Protein AF-A0A369LNT2-F1 (afdb_monomer)

Secondary structure (DSSP, 8-state):
--HHHHHHHHHHHHHHHHHHHHHHHHHHHHHHHHHHHHHHHHHHHHHHHHHHHHHHHHHHHT-GGGTTS-HHHHHHHHHHHHH--SHHHHHHHHHHHHHHHHHHHHHS-HHHHTT-HHHHHHHHHHHHHHHHHHHHHHHHHHHHHHHHHHHHSTTHHHHHHHTT--PPPP-----HHHHHHHHHHHHHHHHHHHSS----HHHHHHHTTTTSSS-SS---

Nearest PDB structures (foldseek):
  3zx6-assembly1_A  TM=4.240E-01  e=1.557E+00  Archaeoglobus fulgidus DSM 4304
  5xg2-assembly1_A  TM=3.143E-01  e=1.922E+00  Pyrococcus yayanosii CH1
  3zx6-assembly1_B  TM=2.779E-01  e=2.779E+00  Archaeoglobus fulgidus DSM 4304
  3ja6-assembly1_I  TM=2.432E-01  e=2.136E+00  Escherichia coli

Foldseek 3Di:
DDPVVVVVVVVVVVVVVVVVLVVLVVVLVVLVVQLVVLVVVLVVLVVLLLVLLVQLLVVLCPDPLNVVQPSVQLVVLSVQCVVQDAQVSNQASLQSNQVSVVVRVVRDVCVVSCVDPSNVVSVVSNVVSVVVNVVSLVSSQVSLVVSQVSCPDPPNVVVNVVVVPDRGDHRHHDDVCVVVVVVVVVVVVVVVVPDDDPDDPVVVVVVVPPPPPPDPDDDD

Radius of gyration: 27.98 Å; Cα contacts (8 Å, |Δi|>4): 153; chains: 1; bounding box: 66×51×86 Å

Sequence (220 aa):
MSIMSVLVPFVALATGFAIIMILLYRNLQRLDEEAAEAWNRVQEQRIERLDASRQLIDTLAASAEFADAPTDDVRRALDACRKADGIEAAAEADSALAQAWRAFSAATDMRRATALDRAHEAIERLNEADKRLPLRERLYNNAATTYNNAGVTFPALLVAKRARHTARPLYRPLHLRAASDQASAADVETLADKSPRIMNAYMLWAVGMSDATLEEADGS

Solvent-accessible surface area (backbone atoms only — not comparable to full-atom values): 12192 Å² total; per-residue (Å²): 132,62,68,66,75,58,48,52,61,50,53,52,50,52,50,53,52,52,53,52,52,52,54,47,52,54,51,53,50,49,34,48,49,53,24,49,54,32,43,50,57,37,49,55,48,48,49,53,33,50,51,24,50,49,52,32,51,55,50,43,63,70,32,80,95,36,67,87,53,74,54,64,59,43,52,53,26,52,54,46,36,74,68,36,71,60,59,60,45,32,18,52,27,45,24,49,32,44,50,34,48,52,54,42,56,72,78,36,74,61,75,61,52,67,70,37,75,80,32,38,61,26,51,52,52,30,52,55,35,61,67,51,45,62,57,36,42,50,52,21,38,51,32,23,50,51,35,42,50,50,44,69,35,86,75,38,30,68,55,26,68,75,67,65,68,71,75,61,79,68,64,71,43,55,47,87,54,49,60,53,49,50,48,48,49,50,49,50,48,51,50,56,72,70,40,86,75,82,73,55,78,73,53,65,60,58,64,71,61,70,80,78,77,84,89,87,88,84,87,130

pLDDT: mean 76.51, std 15.1, range [38.28, 93.44]

Structure (mmCIF, N/CA/C/O backbone):
data_AF-A0A369LNT2-F1
#
_entry.id   AF-A0A369LNT2-F1
#
loop_
_atom_site.group_PDB
_atom_site.id
_atom_site.type_symbol
_atom_site.label_atom_id
_atom_site.label_alt_id
_atom_site.label_comp_id
_atom_site.label_asym_id
_atom_site.label_entity_id
_atom_site.label_seq_id
_atom_site.pdbx_PDB_ins_code
_atom_site.Cartn_x
_atom_site.Cartn_y
_atom_site.Cartn_z
_atom_site.occupancy
_atom_site.B_iso_or_equiv
_atom_site.auth_seq_id
_atom_site.auth_comp_id
_atom_site.auth_asym_id
_atom_site.auth_atom_id
_atom_site.pdbx_PDB_model_num
ATOM 1 N N . MET A 1 1 ? -42.547 1.443 48.897 1.00 61.12 1 MET A N 1
ATOM 2 C CA . MET A 1 1 ? -41.267 1.734 48.218 1.00 61.12 1 MET A CA 1
ATOM 3 C C . MET A 1 1 ? -41.513 2.907 47.281 1.00 61.12 1 MET A C 1
ATOM 5 O O . MET A 1 1 ? -42.301 2.771 46.354 1.00 61.12 1 MET A O 1
ATOM 9 N N . SER A 1 2 ? -40.994 4.089 47.608 1.00 76.44 2 SER A N 1
ATOM 10 C CA . SER A 1 2 ? -41.286 5.332 46.885 1.00 76.44 2 SER A CA 1
ATOM 11 C C . SER A 1 2 ? -40.761 5.238 45.450 1.00 76.44 2 SER A C 1
ATOM 13 O O . SER A 1 2 ? -39.618 4.838 45.256 1.00 76.44 2 SER A O 1
ATOM 15 N N . ILE A 1 3 ? -41.561 5.625 44.450 1.00 75.25 3 ILE A N 1
ATOM 16 C CA . ILE A 1 3 ? -41.187 5.609 43.017 1.00 75.25 3 ILE A CA 1
ATOM 17 C C . ILE A 1 3 ? -39.822 6.278 42.770 1.00 75.25 3 ILE A C 1
ATOM 19 O O . ILE A 1 3 ? -39.033 5.806 41.955 1.00 75.25 3 ILE A O 1
ATOM 23 N N . MET A 1 4 ? -39.493 7.320 43.541 1.00 73.62 4 MET A N 1
ATOM 2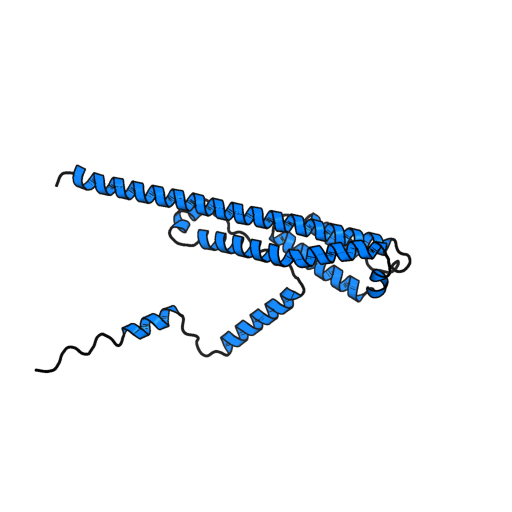4 C CA . MET A 1 4 ? -38.191 7.991 43.484 1.00 73.62 4 MET A CA 1
ATOM 25 C C . MET A 1 4 ? -36.996 7.075 43.796 1.00 73.62 4 MET A C 1
ATOM 27 O O . MET A 1 4 ? -35.951 7.223 43.172 1.00 73.62 4 MET A O 1
ATOM 31 N N . SER A 1 5 ? -37.139 6.093 44.690 1.00 79.00 5 SER A N 1
ATOM 32 C CA . SER A 1 5 ? -36.063 5.151 45.030 1.00 79.00 5 SER A CA 1
ATOM 33 C C . SER A 1 5 ? -35.764 4.148 43.910 1.00 79.00 5 SER A C 1
ATOM 35 O O . SER A 1 5 ? -34.668 3.603 43.874 1.00 79.00 5 SER A O 1
ATOM 37 N N . VAL A 1 6 ? -36.710 3.916 42.989 1.00 82.19 6 VAL A N 1
ATOM 38 C CA . VAL A 1 6 ? -36.523 3.064 41.796 1.00 82.19 6 VAL A CA 1
ATOM 39 C C . VAL A 1 6 ? -36.070 3.893 40.589 1.00 82.19 6 VAL A C 1
ATOM 41 O O . VAL A 1 6 ? -35.269 3.430 39.780 1.00 82.19 6 VAL A O 1
ATOM 44 N N . LEU A 1 7 ? -36.531 5.142 40.480 1.00 86.38 7 LEU A N 1
ATOM 45 C CA . LEU A 1 7 ? -36.197 6.029 39.365 1.00 86.38 7 LEU A CA 1
ATOM 46 C C . LEU A 1 7 ? -34.716 6.440 39.366 1.00 86.38 7 LEU A C 1
ATOM 48 O O . LEU A 1 7 ? -34.075 6.434 38.320 1.00 86.38 7 LEU A O 1
ATOM 52 N N . VAL A 1 8 ? -34.159 6.774 40.532 1.00 88.50 8 VAL A N 1
ATOM 53 C CA . VAL A 1 8 ? -32.762 7.223 40.663 1.00 88.50 8 VAL A CA 1
ATOM 54 C C . VAL A 1 8 ? -31.742 6.187 40.154 1.00 88.50 8 VAL A C 1
ATOM 56 O O . VAL A 1 8 ? -30.928 6.558 39.305 1.00 88.50 8 VAL A O 1
ATOM 59 N N . PRO A 1 9 ? -31.765 4.902 40.572 1.00 87.75 9 PRO A N 1
ATOM 60 C CA . PRO A 1 9 ? -30.824 3.911 40.044 1.00 87.75 9 PRO A CA 1
ATOM 61 C C . PRO A 1 9 ? -31.039 3.639 38.550 1.00 87.75 9 PRO A C 1
ATOM 63 O O . PRO A 1 9 ? -30.070 3.418 37.827 1.00 87.75 9 PRO A O 1
ATOM 66 N N . PHE A 1 10 ? -32.280 3.719 38.059 1.00 89.75 10 PHE A N 1
ATOM 67 C CA . PHE A 1 10 ? -32.577 3.557 36.635 1.00 89.75 10 PHE A CA 1
ATOM 68 C C . PHE A 1 10 ? -31.992 4.694 35.786 1.00 89.75 10 PHE A C 1
ATOM 70 O O . PHE A 1 10 ? -31.360 4.443 34.761 1.00 89.75 10 PHE A O 1
ATOM 77 N N . VAL A 1 11 ? -32.141 5.944 36.230 1.00 90.88 11 VAL A N 1
ATOM 78 C CA . VAL A 1 11 ? -31.561 7.115 35.553 1.00 90.88 11 VAL A CA 1
ATOM 79 C C . VAL A 1 11 ? -30.033 7.071 35.596 1.00 90.88 11 VAL A C 1
ATOM 81 O O . VAL A 1 11 ? -29.386 7.351 34.585 1.00 90.88 11 VAL A O 1
ATOM 84 N N . ALA A 1 12 ? -29.444 6.669 36.726 1.00 89.75 12 ALA A N 1
ATOM 85 C CA . ALA A 1 12 ? -27.997 6.497 36.843 1.00 89.75 12 ALA A CA 1
ATOM 86 C C . ALA A 1 12 ? -27.472 5.422 35.874 1.00 89.75 12 ALA A C 1
ATOM 88 O O . ALA A 1 12 ? -26.493 5.658 35.163 1.00 89.75 12 ALA A O 1
ATOM 89 N N . LEU A 1 13 ? -28.162 4.280 35.773 1.00 91.12 13 LEU A N 1
ATOM 90 C CA . LEU A 1 13 ? -27.823 3.205 34.841 1.00 91.12 13 LEU A CA 1
ATOM 91 C C . LEU A 1 13 ? -27.950 3.651 33.376 1.00 91.12 13 LEU A C 1
ATOM 93 O O . LEU A 1 13 ? -27.042 3.416 32.580 1.00 91.12 13 LEU A O 1
ATOM 97 N N . ALA A 1 14 ? -29.040 4.338 33.026 1.00 88.94 14 ALA A N 1
ATOM 98 C CA . ALA A 1 14 ? -29.252 4.874 31.682 1.00 88.94 14 ALA A CA 1
ATOM 99 C C . ALA A 1 14 ? -28.172 5.898 31.295 1.00 88.94 14 ALA A C 1
ATOM 101 O O . ALA A 1 14 ? -27.663 5.874 30.174 1.00 88.94 14 ALA A O 1
ATOM 102 N N . THR A 1 15 ? -27.774 6.757 32.236 1.00 90.06 15 THR A N 1
ATOM 103 C CA . THR A 1 15 ? -26.703 7.742 32.031 1.00 90.06 15 THR A CA 1
ATOM 104 C C . THR A 1 15 ? -25.355 7.050 31.824 1.00 90.06 15 THR A C 1
ATOM 106 O O . THR A 1 15 ? -24.635 7.379 30.882 1.00 90.06 15 THR A O 1
ATOM 109 N N . GLY A 1 16 ? -25.032 6.041 32.641 1.00 90.56 16 GLY A N 1
ATOM 110 C CA . GLY A 1 16 ? -23.817 5.240 32.474 1.00 90.56 16 GLY A CA 1
ATOM 111 C C . GLY A 1 16 ? -23.769 4.530 31.119 1.00 90.56 16 GLY A C 1
ATOM 112 O O . GLY A 1 16 ? -22.759 4.592 30.419 1.00 90.56 16 GLY A O 1
ATOM 113 N N . PHE A 1 17 ? -24.886 3.934 30.697 1.00 88.19 17 PHE A N 1
ATOM 114 C CA . PHE A 1 17 ? -25.003 3.300 29.385 1.00 88.19 17 PHE A CA 1
ATOM 115 C C . PHE A 1 17 ? -24.787 4.299 28.237 1.00 88.19 17 PHE A C 1
ATOM 117 O O . PHE A 1 17 ? -24.038 4.013 27.302 1.00 88.19 17 PHE A O 1
ATOM 124 N N . ALA A 1 18 ? -25.379 5.494 28.323 1.00 86.12 18 ALA A N 1
ATOM 125 C CA . ALA A 1 18 ? -25.195 6.544 27.324 1.00 86.12 18 ALA A CA 1
ATOM 126 C C . ALA A 1 18 ? -23.726 6.989 27.206 1.00 86.12 18 ALA A C 1
ATOM 128 O O . ALA A 1 18 ? -23.216 7.124 26.093 1.00 86.12 18 ALA A O 1
ATOM 129 N N . ILE A 1 19 ? -23.019 7.151 28.331 1.00 89.31 19 ILE A N 1
ATOM 130 C CA . ILE A 1 19 ? -21.591 7.510 28.340 1.00 89.31 19 ILE A CA 1
ATOM 131 C C . ILE A 1 19 ? -20.753 6.431 27.643 1.00 89.31 19 ILE A C 1
ATOM 133 O O . ILE A 1 19 ? -19.927 6.760 26.791 1.00 89.31 19 ILE A O 1
ATOM 137 N N . ILE A 1 20 ? -20.994 5.149 27.941 1.00 86.69 20 ILE A N 1
ATOM 138 C CA . ILE A 1 20 ? -20.283 4.030 27.298 1.00 86.69 20 ILE A CA 1
ATOM 139 C C . ILE A 1 20 ? -20.502 4.053 25.781 1.00 86.69 20 ILE A C 1
ATOM 141 O O . ILE A 1 20 ? -19.544 3.914 25.021 1.00 86.69 20 ILE A O 1
ATOM 145 N N . MET A 1 21 ? -21.737 4.281 25.325 1.00 82.00 21 MET A N 1
ATOM 146 C CA . MET A 1 21 ? -22.050 4.365 23.893 1.00 82.00 21 MET A CA 1
ATOM 147 C C . MET A 1 21 ? -21.327 5.524 23.197 1.00 82.00 21 MET A C 1
ATOM 149 O O . MET A 1 21 ? -20.818 5.343 22.090 1.00 82.00 21 MET A O 1
ATOM 153 N N . ILE A 1 22 ? -21.222 6.690 23.842 1.00 86.56 22 ILE A N 1
ATOM 154 C CA . ILE A 1 22 ? -20.492 7.846 23.297 1.00 86.56 22 ILE A CA 1
ATOM 155 C C . ILE A 1 22 ? -18.994 7.544 23.187 1.00 86.56 22 ILE A C 1
ATOM 157 O O . ILE A 1 22 ? -18.386 7.820 22.152 1.00 86.56 22 ILE A O 1
ATOM 161 N N . LEU A 1 23 ? -18.392 6.960 24.227 1.00 87.38 23 LEU A N 1
ATOM 162 C CA . LEU A 1 23 ? -16.972 6.593 24.214 1.00 87.38 23 LEU A CA 1
ATOM 163 C C . LEU A 1 23 ? -16.664 5.593 23.097 1.00 87.38 23 LEU A C 1
ATOM 165 O O . LEU A 1 23 ? -15.672 5.738 22.385 1.00 87.38 23 LEU A O 1
ATOM 169 N N . LEU A 1 24 ? -17.547 4.615 22.908 1.00 84.06 24 LEU A N 1
ATOM 170 C CA . LEU A 1 24 ? -17.393 3.579 21.898 1.00 84.06 24 LEU A CA 1
ATOM 171 C C . LEU A 1 24 ? -17.515 4.130 20.476 1.00 84.06 24 LEU A C 1
ATOM 173 O O . LEU A 1 24 ? -16.727 3.762 19.609 1.00 84.06 24 LEU A O 1
ATOM 177 N N . TYR A 1 25 ? -18.446 5.062 20.257 1.00 84.19 25 TYR A N 1
ATOM 178 C CA . TYR A 1 25 ? -18.573 5.774 18.988 1.00 84.19 25 TYR A CA 1
ATOM 179 C C . TYR A 1 25 ? -17.309 6.572 18.651 1.00 84.19 25 TYR A C 1
ATOM 181 O O . TYR A 1 25 ? -16.788 6.450 17.545 1.00 84.19 25 TYR A O 1
ATOM 189 N N . ARG A 1 26 ? -16.774 7.334 19.615 1.00 88.19 26 ARG A N 1
ATOM 190 C CA . ARG A 1 26 ? -15.535 8.104 19.414 1.00 88.19 26 ARG A CA 1
ATOM 191 C C . ARG A 1 26 ? -14.338 7.200 19.143 1.00 88.19 26 ARG A C 1
ATOM 193 O O . ARG A 1 26 ? -13.513 7.536 18.304 1.00 88.19 26 ARG A O 1
ATOM 200 N N . ASN A 1 27 ? -14.250 6.057 19.822 1.00 86.81 27 ASN A N 1
ATOM 201 C CA . ASN A 1 27 ? -13.188 5.089 19.564 1.00 86.81 27 ASN A CA 1
ATOM 202 C C . ASN A 1 27 ? -13.287 4.511 18.144 1.00 86.81 27 ASN A C 1
ATOM 204 O O . ASN A 1 27 ? -12.287 4.411 17.446 1.00 86.81 27 ASN A O 1
ATOM 208 N N . LEU A 1 28 ? -14.499 4.188 17.685 1.00 85.25 28 LEU A N 1
ATOM 209 C CA . LEU A 1 28 ? -14.713 3.662 16.337 1.00 85.25 28 LEU A CA 1
ATOM 210 C C . LEU A 1 28 ? -14.372 4.693 15.250 1.00 85.25 28 LEU A C 1
ATOM 212 O O . LEU A 1 28 ? -13.743 4.337 14.260 1.00 85.25 28 LEU A O 1
ATOM 216 N N . GLN A 1 29 ? -14.739 5.964 15.454 1.00 87.69 29 GLN A N 1
ATOM 217 C CA . GLN A 1 29 ? -14.337 7.062 14.565 1.00 87.69 29 GLN A CA 1
ATOM 218 C C . GLN A 1 29 ? -12.821 7.236 14.531 1.00 87.69 29 GLN A C 1
ATOM 220 O O . GLN A 1 29 ? -12.237 7.332 13.460 1.00 87.69 29 GLN A O 1
ATOM 225 N N . ARG A 1 30 ? -12.174 7.199 15.697 1.00 89.25 30 ARG A N 1
ATOM 226 C CA . ARG A 1 30 ? -10.719 7.292 15.791 1.00 89.25 30 ARG A CA 1
ATOM 227 C C . ARG A 1 30 ? -10.023 6.155 15.036 1.00 89.25 30 ARG A C 1
ATOM 229 O O . ARG A 1 30 ? -9.064 6.409 14.322 1.00 89.25 30 ARG A O 1
ATOM 236 N N . LEU A 1 31 ? -10.504 4.918 15.163 1.00 87.94 31 LEU A N 1
ATOM 237 C CA . LEU A 1 31 ? -9.953 3.777 14.420 1.00 87.94 31 LEU A CA 1
ATOM 238 C C . LEU A 1 31 ? -10.139 3.928 12.901 1.00 87.94 31 LEU A C 1
ATOM 240 O O . LEU A 1 31 ? -9.270 3.517 12.134 1.00 87.94 31 LEU A O 1
ATOM 244 N N . ASP A 1 32 ? -11.253 4.522 12.466 1.00 87.75 32 ASP A N 1
ATOM 245 C CA . ASP A 1 32 ? -11.494 4.827 11.053 1.00 87.75 32 ASP A CA 1
ATOM 246 C C . ASP A 1 32 ? -10.514 5.885 10.520 1.00 87.75 32 ASP A C 1
ATOM 248 O O . ASP A 1 32 ? -9.920 5.715 9.452 1.00 87.75 32 ASP A O 1
ATOM 252 N N . GLU A 1 33 ? -10.306 6.955 11.289 1.00 90.62 33 GLU A N 1
ATOM 253 C CA . GLU A 1 33 ? -9.337 8.013 10.994 1.00 90.62 33 GLU A CA 1
ATOM 254 C C . GLU A 1 33 ? -7.909 7.453 10.945 1.00 90.62 33 GLU A C 1
ATOM 256 O O . GLU A 1 33 ? -7.205 7.663 9.960 1.00 90.62 33 GLU A O 1
ATOM 261 N N . GLU A 1 34 ? -7.508 6.642 11.928 1.00 90.19 34 GLU A N 1
ATOM 262 C CA . GLU A 1 34 ? -6.196 5.983 11.961 1.00 90.19 34 GLU A CA 1
ATOM 263 C C . GLU A 1 34 ? -5.981 5.081 10.730 1.00 90.19 34 GLU A C 1
ATOM 265 O O . GLU A 1 34 ? -4.908 5.096 10.117 1.00 90.19 34 GLU A O 1
ATOM 270 N N . ALA A 1 35 ? -7.005 4.330 10.308 1.00 90.69 35 ALA A N 1
ATOM 271 C CA . ALA A 1 35 ? -6.943 3.530 9.088 1.00 90.69 35 ALA A CA 1
ATOM 272 C C . ALA A 1 35 ? -6.877 4.397 7.815 1.00 90.69 35 ALA A C 1
ATOM 274 O O . ALA A 1 35 ? -6.232 3.999 6.842 1.00 90.69 35 ALA A O 1
ATOM 275 N N . ALA A 1 36 ? -7.522 5.571 7.787 1.00 91.56 36 ALA A N 1
ATOM 276 C CA . ALA A 1 36 ? -7.442 6.513 6.664 1.00 91.56 36 ALA A CA 1
ATOM 277 C C . ALA A 1 36 ? -6.070 7.174 6.574 1.00 91.56 36 ALA A C 1
ATOM 279 O O . ALA A 1 36 ? -5.495 7.245 5.492 1.00 91.56 36 ALA A O 1
ATOM 280 N N . GLU A 1 37 ? -5.507 7.595 7.700 1.00 93.38 37 GLU A N 1
ATOM 281 C CA . GLU A 1 37 ? -4.152 8.130 7.746 1.00 93.38 37 GLU A CA 1
ATOM 282 C C . GLU A 1 37 ? -3.124 7.086 7.308 1.00 93.38 37 GLU A C 1
ATOM 284 O O . GLU A 1 37 ? -2.232 7.385 6.512 1.00 93.38 37 GLU A O 1
ATOM 289 N N . ALA A 1 38 ? -3.255 5.845 7.788 1.00 92.25 38 ALA A N 1
ATOM 290 C CA . ALA A 1 38 ? -2.389 4.752 7.365 1.00 92.25 38 ALA A CA 1
ATOM 291 C C . ALA A 1 38 ? -2.508 4.485 5.856 1.00 92.25 38 ALA A C 1
ATOM 293 O O . ALA A 1 38 ? -1.491 4.264 5.198 1.00 92.25 38 ALA A O 1
ATOM 294 N N . TRP A 1 39 ? -3.721 4.566 5.296 1.00 93.25 39 TRP A N 1
ATOM 295 C CA . TRP A 1 39 ? -3.947 4.450 3.855 1.00 93.25 39 TRP A CA 1
ATOM 296 C C . TRP A 1 39 ? -3.269 5.573 3.069 1.00 93.25 39 TRP A C 1
ATOM 298 O O . TRP A 1 39 ? -2.548 5.300 2.113 1.00 93.25 39 TRP A O 1
ATOM 308 N N . ASN A 1 40 ? -3.421 6.826 3.500 1.00 93.44 40 ASN A N 1
ATOM 309 C CA . ASN A 1 40 ? -2.787 7.972 2.844 1.00 93.44 40 ASN A CA 1
ATOM 310 C C . ASN A 1 40 ? -1.263 7.805 2.781 1.00 93.44 40 ASN A C 1
ATOM 312 O O . ASN A 1 40 ? -0.655 8.012 1.733 1.00 93.44 40 ASN A O 1
ATOM 316 N N . ARG A 1 41 ? -0.650 7.308 3.863 1.00 92.56 41 ARG A N 1
ATOM 317 C CA . ARG A 1 41 ? 0.789 7.002 3.896 1.00 92.56 41 ARG A CA 1
ATOM 318 C C . ARG A 1 41 ? 1.188 5.899 2.915 1.00 92.56 41 ARG A C 1
ATOM 320 O O . ARG A 1 41 ? 2.308 5.942 2.404 1.00 92.56 41 ARG A O 1
ATOM 327 N N . VAL A 1 42 ? 0.341 4.892 2.688 1.00 90.81 42 VAL A N 1
ATOM 328 C CA . VAL A 1 42 ? 0.570 3.874 1.646 1.00 90.81 42 VAL A CA 1
ATOM 329 C C . VAL A 1 42 ? 0.502 4.524 0.265 1.00 90.81 42 VAL A C 1
ATOM 331 O O . VAL A 1 42 ? 1.404 4.310 -0.540 1.00 90.81 42 VAL A O 1
ATOM 334 N N . GLN A 1 43 ? -0.501 5.368 0.018 1.00 91.19 43 GLN A N 1
ATOM 335 C CA . GLN A 1 43 ? -0.702 6.032 -1.272 1.00 91.19 43 GLN A CA 1
ATOM 336 C C . GLN A 1 43 ? 0.446 6.968 -1.648 1.00 91.19 43 GLN A C 1
ATOM 338 O O . GLN A 1 43 ? 0.920 6.913 -2.779 1.00 91.19 43 GLN A O 1
ATOM 343 N N . GLU A 1 44 ? 0.952 7.766 -0.709 1.00 91.12 44 GLU A N 1
ATOM 344 C CA . GLU A 1 44 ? 2.134 8.610 -0.928 1.00 91.12 44 GLU A CA 1
ATOM 345 C C . GLU A 1 44 ? 3.344 7.778 -1.377 1.00 91.12 44 GLU A C 1
ATOM 347 O O . GLU A 1 44 ? 3.974 8.073 -2.392 1.00 91.12 44 GLU A O 1
ATOM 352 N N . GLN A 1 45 ? 3.630 6.686 -0.658 1.00 89.06 45 GLN A N 1
ATOM 353 C CA . GLN A 1 45 ? 4.763 5.810 -0.965 1.00 89.06 45 GLN A CA 1
ATOM 354 C C . GLN A 1 45 ? 4.572 5.067 -2.292 1.00 89.06 45 GLN A C 1
ATOM 356 O O . GLN A 1 45 ? 5.533 4.829 -3.027 1.00 89.06 45 GLN A O 1
ATOM 361 N N . ARG A 1 46 ? 3.328 4.694 -2.601 1.00 90.69 46 ARG A N 1
ATOM 362 C CA . ARG A 1 46 ? 2.951 4.070 -3.865 1.00 90.69 46 ARG A CA 1
ATOM 363 C C . ARG A 1 46 ? 3.183 5.028 -5.027 1.00 90.69 46 ARG A C 1
ATOM 365 O O . ARG A 1 46 ? 3.788 4.622 -6.010 1.00 90.69 46 ARG A O 1
ATOM 372 N N . ILE A 1 47 ? 2.759 6.286 -4.913 1.00 90.31 47 ILE A N 1
ATOM 373 C CA . ILE A 1 47 ? 2.977 7.301 -5.952 1.00 90.31 47 ILE A CA 1
ATOM 374 C C . ILE A 1 47 ? 4.476 7.516 -6.185 1.00 90.31 47 ILE A C 1
ATOM 376 O O . ILE A 1 47 ? 4.909 7.454 -7.331 1.00 90.31 47 ILE A O 1
ATOM 380 N N . GLU A 1 48 ? 5.285 7.633 -5.126 1.00 89.56 48 GLU A N 1
ATOM 381 C CA . GLU A 1 48 ? 6.750 7.738 -5.246 1.00 89.56 48 GLU A CA 1
ATOM 382 C C . GLU A 1 48 ? 7.353 6.548 -6.019 1.00 89.56 48 GLU A C 1
ATOM 384 O O . GLU A 1 48 ? 8.176 6.725 -6.920 1.00 89.56 48 GLU A O 1
ATOM 389 N N . ARG A 1 49 ? 6.889 5.323 -5.731 1.00 89.88 49 ARG A N 1
ATOM 390 C CA . ARG A 1 49 ? 7.298 4.106 -6.450 1.00 89.88 49 ARG A CA 1
ATOM 391 C C . ARG A 1 49 ? 6.890 4.139 -7.925 1.00 89.88 49 ARG A C 1
ATOM 393 O O . ARG A 1 49 ? 7.678 3.735 -8.784 1.00 89.88 49 ARG A O 1
ATOM 400 N N . LEU A 1 50 ? 5.669 4.580 -8.230 1.00 91.44 50 LEU A N 1
ATOM 401 C CA . LEU A 1 50 ? 5.172 4.704 -9.605 1.00 91.44 50 LEU A CA 1
ATOM 402 C C . LEU A 1 50 ? 5.968 5.753 -10.389 1.00 91.44 50 LEU A C 1
ATOM 404 O O . LEU A 1 50 ? 6.296 5.523 -11.552 1.00 91.44 50 LEU A O 1
ATOM 408 N N . ASP A 1 51 ? 6.323 6.864 -9.750 1.00 91.88 51 ASP A N 1
ATOM 409 C CA . ASP A 1 51 ? 7.107 7.944 -10.349 1.00 91.88 51 ASP A CA 1
ATOM 410 C C . ASP A 1 51 ? 8.543 7.495 -10.642 1.00 91.88 51 ASP A C 1
ATOM 412 O O . ASP A 1 51 ? 9.026 7.678 -11.761 1.00 91.88 51 ASP A O 1
ATOM 416 N N . ALA A 1 52 ? 9.194 6.814 -9.692 1.00 88.00 52 ALA A N 1
ATOM 417 C CA . ALA A 1 52 ? 10.510 6.211 -9.905 1.00 88.00 52 ALA A CA 1
ATOM 418 C C . ALA A 1 52 ? 10.478 5.153 -11.026 1.00 88.00 52 ALA A C 1
ATOM 420 O O . ALA A 1 52 ? 11.355 5.121 -11.889 1.00 88.00 52 ALA A O 1
ATOM 421 N N . SER A 1 53 ? 9.424 4.332 -11.068 1.00 88.88 53 SER A N 1
ATOM 422 C CA . SER A 1 53 ? 9.206 3.340 -12.131 1.00 88.88 53 SER A CA 1
ATOM 423 C C . SER A 1 53 ? 9.030 3.997 -13.505 1.00 88.88 53 SER A C 1
ATOM 425 O O . SER A 1 53 ? 9.581 3.517 -14.496 1.00 88.88 53 SER A O 1
ATOM 427 N N . ARG A 1 54 ? 8.288 5.111 -13.575 1.00 90.44 54 ARG A N 1
ATOM 428 C CA . ARG A 1 54 ? 8.103 5.901 -14.800 1.00 90.44 54 ARG A CA 1
ATOM 429 C C . ARG A 1 54 ? 9.433 6.478 -15.280 1.00 90.44 54 ARG A C 1
ATOM 431 O O . ARG A 1 54 ? 9.774 6.302 -16.444 1.00 90.44 54 ARG A O 1
ATOM 438 N N . GLN A 1 55 ? 10.198 7.092 -14.377 1.00 88.56 55 GLN A N 1
ATOM 439 C CA . GLN A 1 55 ? 11.525 7.633 -14.675 1.00 88.56 55 GLN A CA 1
ATOM 440 C C . GLN A 1 55 ? 12.468 6.545 -15.217 1.00 88.56 55 GLN A C 1
ATOM 442 O O . GLN A 1 55 ? 13.199 6.778 -16.180 1.00 88.56 55 GLN A O 1
ATOM 447 N N . LEU A 1 56 ? 12.427 5.340 -14.643 1.00 85.69 56 LEU A N 1
ATOM 448 C CA . LEU A 1 56 ? 13.222 4.212 -15.125 1.00 85.69 56 LEU A CA 1
ATOM 449 C C . LEU A 1 56 ? 12.814 3.792 -16.546 1.00 85.69 56 LEU A C 1
ATOM 451 O O . LEU A 1 56 ? 13.667 3.652 -17.414 1.00 85.69 56 LEU A O 1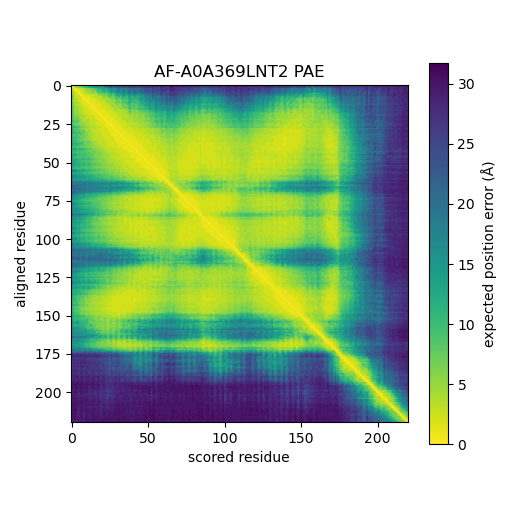
ATOM 455 N N . ILE A 1 57 ? 11.517 3.640 -16.821 1.00 87.88 57 ILE A N 1
ATOM 456 C CA . ILE A 1 57 ? 11.051 3.266 -18.165 1.00 87.88 57 ILE A CA 1
ATOM 457 C C . ILE A 1 57 ? 11.363 4.350 -19.197 1.00 87.88 57 ILE A C 1
ATOM 459 O O . ILE A 1 57 ? 11.772 4.029 -20.309 1.00 87.88 57 ILE A O 1
ATOM 463 N N . ASP A 1 58 ? 11.217 5.624 -18.842 1.00 88.12 58 ASP A N 1
ATOM 464 C CA . ASP A 1 58 ? 11.500 6.728 -19.756 1.00 88.12 58 ASP A CA 1
ATOM 465 C C . ASP A 1 58 ? 13.003 6.840 -20.070 1.00 88.12 58 ASP A C 1
ATOM 467 O O . ASP A 1 58 ? 13.366 7.135 -21.208 1.00 88.12 58 ASP A O 1
ATOM 471 N N . THR A 1 59 ? 13.884 6.534 -19.109 1.00 85.69 59 THR A N 1
ATOM 472 C CA . THR A 1 59 ? 15.337 6.480 -19.359 1.00 85.69 59 THR A CA 1
ATOM 473 C C . THR A 1 59 ? 15.741 5.271 -20.201 1.00 85.69 59 THR A C 1
ATOM 475 O O . THR A 1 59 ? 16.578 5.418 -21.091 1.00 85.69 59 THR A O 1
ATOM 478 N N . LEU A 1 60 ? 15.123 4.105 -19.984 1.00 82.75 60 LEU A N 1
ATOM 479 C CA . LEU A 1 60 ? 15.356 2.916 -20.809 1.00 82.75 60 LEU A CA 1
ATOM 480 C C . LEU A 1 60 ? 14.858 3.118 -22.242 1.00 82.75 60 LEU A C 1
ATOM 482 O O . LEU A 1 60 ? 15.608 2.868 -23.176 1.00 82.75 60 LEU A O 1
ATOM 486 N N . ALA A 1 61 ? 13.653 3.655 -22.429 1.00 84.06 61 ALA A N 1
ATOM 487 C CA . ALA A 1 61 ? 13.095 3.925 -23.755 1.00 84.06 61 ALA A CA 1
ATOM 488 C C . ALA A 1 61 ? 13.901 4.968 -24.552 1.00 84.06 61 ALA A C 1
ATOM 490 O O . ALA A 1 61 ? 13.904 4.941 -25.779 1.00 84.06 61 ALA A O 1
ATOM 491 N N . ALA A 1 62 ? 14.583 5.894 -23.870 1.00 84.12 62 ALA A N 1
ATOM 492 C CA . ALA A 1 62 ? 15.468 6.868 -24.509 1.00 84.12 62 ALA A CA 1
ATOM 493 C C . ALA A 1 62 ? 16.848 6.290 -24.881 1.00 84.12 62 ALA A C 1
ATOM 495 O O . ALA A 1 62 ? 17.603 6.937 -25.610 1.00 84.12 62 ALA A O 1
ATOM 496 N N . SER A 1 63 ? 17.205 5.107 -24.371 1.00 81.50 63 SER A N 1
ATOM 497 C CA . SER A 1 63 ? 18.483 4.461 -24.654 1.00 81.50 63 SER A CA 1
ATOM 498 C C . SER A 1 63 ? 18.416 3.653 -25.947 1.00 81.50 63 SER A C 1
ATOM 500 O O . SER A 1 63 ? 17.555 2.791 -26.116 1.00 81.50 63 SER A O 1
ATOM 502 N N . ALA A 1 64 ? 19.388 3.867 -26.835 1.00 78.19 64 ALA A N 1
ATOM 503 C CA . ALA A 1 64 ? 19.520 3.088 -28.065 1.00 78.19 64 ALA A CA 1
ATOM 504 C C . ALA A 1 64 ? 19.740 1.585 -27.798 1.00 78.19 64 ALA A C 1
ATOM 506 O O . ALA A 1 64 ? 19.374 0.755 -28.624 1.00 78.19 64 ALA A O 1
ATOM 507 N N . GLU A 1 65 ? 20.293 1.224 -26.635 1.00 73.31 65 GLU A N 1
ATOM 508 C CA . GLU A 1 65 ? 20.530 -0.172 -26.236 1.00 73.31 65 GLU A CA 1
ATOM 509 C C . GLU A 1 65 ? 19.241 -0.947 -25.924 1.00 73.31 65 GLU A C 1
ATOM 511 O O . GLU A 1 65 ? 19.253 -2.177 -25.917 1.00 73.31 65 GLU A O 1
ATOM 516 N N . PHE A 1 66 ? 18.137 -0.237 -25.676 1.00 73.81 66 PHE A N 1
ATOM 517 C CA . PHE A 1 66 ? 16.840 -0.796 -25.287 1.00 73.81 66 PHE A CA 1
ATOM 518 C C . PHE A 1 66 ? 15.727 -0.445 -26.282 1.00 73.81 66 PHE A C 1
ATOM 520 O O . PHE A 1 66 ? 14.549 -0.507 -25.937 1.00 73.81 66 PHE A O 1
ATOM 527 N N . ALA A 1 67 ? 16.086 -0.107 -27.524 1.00 74.06 67 ALA A N 1
ATOM 528 C CA . ALA A 1 67 ? 15.130 0.289 -28.559 1.00 74.06 67 ALA A CA 1
ATOM 529 C C . ALA A 1 67 ? 14.079 -0.797 -28.877 1.00 74.06 67 ALA A C 1
ATOM 531 O O . ALA A 1 67 ? 12.939 -0.464 -29.186 1.00 74.06 67 ALA A O 1
ATOM 532 N N . ASP A 1 68 ? 14.441 -2.077 -28.737 1.00 76.12 68 ASP A N 1
ATOM 533 C CA . ASP A 1 68 ? 13.547 -3.219 -28.985 1.00 76.12 68 ASP A CA 1
ATOM 534 C C . ASP A 1 68 ? 12.753 -3.662 -27.736 1.00 76.12 68 ASP A C 1
ATOM 536 O O . ASP A 1 68 ? 12.021 -4.653 -27.774 1.00 76.12 68 ASP A O 1
ATOM 540 N N . ALA A 1 69 ? 12.905 -2.973 -26.598 1.00 75.88 69 ALA A N 1
ATOM 541 C CA . ALA A 1 69 ? 12.297 -3.401 -25.342 1.00 75.88 69 ALA A CA 1
ATOM 542 C C . ALA A 1 69 ? 10.781 -3.085 -25.297 1.00 75.88 69 ALA A C 1
ATOM 544 O O . ALA A 1 69 ? 10.376 -1.955 -25.590 1.00 75.88 69 ALA A O 1
ATOM 545 N N . PRO A 1 70 ? 9.919 -4.029 -24.860 1.00 81.31 70 PRO A N 1
ATOM 546 C CA . PRO A 1 70 ? 8.465 -3.850 -24.830 1.00 81.31 70 PRO A CA 1
ATOM 547 C C . PRO A 1 70 ? 8.022 -2.962 -23.650 1.00 81.31 70 PRO A C 1
ATOM 549 O O . PRO A 1 70 ? 7.499 -3.433 -22.640 1.00 81.31 70 PRO A O 1
ATOM 552 N N . THR A 1 71 ? 8.257 -1.653 -23.757 1.00 85.38 71 THR A N 1
ATOM 553 C CA . THR A 1 71 ? 7.974 -0.671 -22.688 1.00 85.38 71 THR A CA 1
ATOM 554 C C . THR A 1 71 ? 6.506 -0.232 -22.615 1.00 85.38 71 THR A C 1
ATOM 556 O O . THR A 1 71 ? 6.057 0.237 -21.563 1.00 85.38 71 THR A O 1
ATOM 559 N N . ASP A 1 72 ? 5.733 -0.422 -23.687 1.00 87.88 72 ASP A N 1
ATOM 560 C CA . ASP A 1 72 ? 4.331 0.010 -23.776 1.00 87.88 72 ASP A CA 1
ATOM 561 C C . ASP A 1 72 ? 3.427 -0.676 -22.747 1.00 87.88 72 ASP A C 1
ATOM 563 O O . ASP A 1 72 ? 2.542 -0.042 -22.167 1.00 87.88 72 ASP A O 1
ATOM 567 N N . ASP A 1 73 ? 3.666 -1.957 -22.469 1.00 87.75 73 ASP A N 1
ATOM 568 C CA . ASP A 1 73 ? 2.892 -2.724 -21.490 1.00 87.75 73 ASP A CA 1
ATOM 569 C C . ASP A 1 73 ? 3.093 -2.181 -20.073 1.00 87.75 73 ASP A C 1
ATOM 571 O O . ASP A 1 73 ? 2.129 -1.999 -19.325 1.00 87.75 73 ASP A O 1
ATOM 575 N N . VAL A 1 74 ? 4.336 -1.832 -19.727 1.00 88.25 74 VAL A N 1
ATOM 576 C CA . VAL A 1 74 ? 4.666 -1.240 -18.425 1.00 88.25 74 VAL A CA 1
ATOM 577 C C . VAL A 1 74 ? 4.093 0.172 -18.314 1.00 88.25 74 VAL A C 1
ATOM 579 O O . VAL A 1 74 ? 3.515 0.512 -17.283 1.00 88.25 74 VAL A O 1
ATOM 582 N N . ARG A 1 75 ? 4.174 0.989 -19.374 1.00 91.31 75 ARG A N 1
ATOM 583 C CA . ARG A 1 75 ? 3.573 2.336 -19.389 1.00 91.31 75 ARG A CA 1
ATOM 584 C C . ARG A 1 75 ? 2.060 2.291 -19.201 1.00 91.31 75 ARG A C 1
ATOM 586 O O . ARG A 1 75 ? 1.539 3.030 -18.367 1.00 91.31 75 ARG A O 1
ATOM 593 N N . ARG A 1 76 ? 1.364 1.393 -19.906 1.00 92.25 76 ARG A N 1
ATOM 594 C CA . ARG A 1 76 ? -0.086 1.200 -19.744 1.00 92.25 76 ARG A CA 1
ATOM 595 C C . ARG A 1 76 ? -0.446 0.757 -18.329 1.00 92.25 76 ARG A C 1
ATOM 597 O O . ARG A 1 76 ? -1.398 1.286 -17.759 1.00 92.25 76 ARG A O 1
ATOM 604 N N . ALA A 1 77 ? 0.321 -0.164 -17.748 1.00 91.38 77 ALA A N 1
ATOM 605 C CA . ALA A 1 77 ? 0.106 -0.600 -16.372 1.00 91.38 77 ALA A CA 1
ATOM 606 C C . ALA A 1 77 ? 0.344 0.535 -15.355 1.00 91.38 77 ALA A C 1
ATOM 608 O O . ALA A 1 77 ? -0.457 0.707 -14.440 1.00 91.38 77 ALA A O 1
ATOM 609 N N . LEU A 1 78 ? 1.380 1.362 -15.543 1.00 91.38 78 LEU A N 1
ATOM 610 C CA . LEU A 1 78 ? 1.641 2.540 -14.702 1.00 91.38 78 LEU A CA 1
ATOM 611 C C . LEU A 1 78 ? 0.501 3.567 -14.773 1.00 91.38 78 LEU A C 1
ATOM 613 O O . LEU A 1 78 ? 0.087 4.108 -13.745 1.00 91.38 78 LEU A O 1
ATOM 617 N N . ASP A 1 79 ? -0.033 3.821 -15.968 1.00 93.00 79 ASP A N 1
ATOM 618 C CA . ASP A 1 79 ? -1.165 4.734 -16.149 1.00 93.00 79 ASP A CA 1
ATOM 619 C C . ASP A 1 79 ? -2.445 4.183 -15.502 1.00 93.00 79 ASP A C 1
ATOM 621 O O . ASP A 1 79 ? -3.209 4.944 -14.904 1.00 93.00 79 ASP A O 1
ATOM 625 N N . ALA A 1 80 ? -2.667 2.865 -15.567 1.00 92.12 80 ALA A N 1
ATOM 626 C CA . ALA A 1 80 ? -3.761 2.205 -14.859 1.00 92.12 80 ALA A CA 1
ATOM 627 C C . ALA A 1 80 ? -3.606 2.337 -13.334 1.00 92.12 80 ALA A C 1
ATOM 629 O O . ALA A 1 80 ? -4.563 2.702 -12.655 1.00 92.12 80 ALA A O 1
ATOM 630 N N . CYS A 1 81 ? -2.394 2.148 -12.800 1.00 91.38 81 CYS A N 1
ATOM 631 C CA . CYS A 1 81 ? -2.103 2.339 -11.379 1.00 91.38 81 CYS A CA 1
ATOM 632 C C . CYS A 1 81 ? -2.424 3.753 -10.888 1.00 91.38 81 CYS A C 1
ATOM 634 O O . CYS A 1 81 ? -2.947 3.902 -9.783 1.00 91.38 81 CYS A O 1
ATOM 636 N N . ARG A 1 82 ? -2.136 4.785 -11.686 1.00 90.31 82 ARG A N 1
ATOM 637 C CA . ARG A 1 82 ? -2.439 6.179 -11.321 1.00 90.31 82 ARG A CA 1
ATOM 638 C C . ARG A 1 82 ? -3.929 6.519 -11.372 1.00 90.31 82 ARG A C 1
ATOM 640 O O . ARG A 1 82 ? -4.351 7.411 -10.650 1.00 90.31 82 ARG A O 1
ATOM 647 N N . LYS A 1 83 ? -4.704 5.839 -12.218 1.00 91.50 83 LYS A N 1
ATOM 648 C CA . LYS A 1 83 ? -6.162 6.029 -12.345 1.00 91.50 83 LYS A CA 1
ATOM 649 C C . LYS A 1 83 ? -6.975 5.187 -11.361 1.00 91.50 83 LYS A C 1
ATOM 651 O O . LYS A 1 83 ? -8.190 5.330 -11.314 1.00 91.50 83 LYS A O 1
ATOM 656 N N . ALA A 1 84 ? -6.332 4.266 -10.651 1.00 90.12 84 ALA A N 1
ATOM 657 C CA . ALA A 1 84 ? -7.007 3.377 -9.726 1.00 90.12 84 ALA A CA 1
ATOM 658 C C . ALA A 1 84 ? -7.497 4.149 -8.491 1.00 90.12 84 ALA A C 1
ATOM 660 O O . ALA A 1 84 ? -6.688 4.596 -7.676 1.00 90.12 84 ALA A O 1
ATOM 661 N N . ASP A 1 85 ? -8.818 4.258 -8.357 1.00 86.06 85 ASP A N 1
ATOM 662 C CA . ASP A 1 85 ? -9.486 4.863 -7.207 1.00 86.06 85 ASP A CA 1
ATOM 663 C C . ASP A 1 85 ? -9.992 3.785 -6.247 1.00 86.06 85 ASP A C 1
ATOM 665 O O . ASP A 1 85 ? -10.722 2.871 -6.633 1.00 86.06 85 ASP A O 1
ATOM 669 N N . GLY A 1 86 ? -9.631 3.915 -4.972 1.00 85.94 86 GLY A N 1
ATOM 670 C CA . GLY A 1 86 ? -9.969 2.936 -3.938 1.00 85.94 86 GLY A CA 1
ATOM 671 C C . GLY A 1 86 ? -8.876 1.892 -3.701 1.00 85.94 86 GLY A C 1
ATOM 672 O O . GLY A 1 86 ? -7.915 1.761 -4.459 1.00 85.94 86 GLY A O 1
ATOM 673 N N . ILE A 1 87 ? -9.006 1.175 -2.588 1.00 88.56 87 ILE A N 1
ATOM 674 C CA . ILE A 1 87 ? -7.966 0.282 -2.060 1.00 88.56 87 ILE A CA 1
ATOM 675 C C . ILE A 1 87 ? -7.853 -0.995 -2.899 1.00 88.56 87 ILE A C 1
ATOM 677 O O . ILE A 1 87 ? -6.748 -1.431 -3.220 1.00 88.56 87 ILE A O 1
ATOM 681 N N . GLU A 1 88 ? -8.984 -1.573 -3.293 1.00 87.25 88 GLU A N 1
ATOM 682 C CA . GLU A 1 88 ? -9.059 -2.788 -4.104 1.00 87.25 88 GLU A CA 1
ATOM 683 C C . GLU A 1 88 ? -8.571 -2.530 -5.526 1.00 87.25 88 GLU A C 1
ATOM 685 O O . GLU A 1 88 ? -7.701 -3.249 -6.012 1.00 87.25 88 GLU A O 1
ATOM 690 N N . ALA A 1 89 ? -9.050 -1.454 -6.157 1.00 89.00 89 ALA A N 1
ATOM 691 C CA . ALA A 1 89 ? -8.601 -1.068 -7.490 1.00 89.00 89 ALA A CA 1
ATOM 692 C C . ALA A 1 89 ? -7.091 -0.785 -7.508 1.00 89.00 89 ALA A C 1
ATOM 694 O O . ALA A 1 89 ? -6.394 -1.190 -8.439 1.00 89.00 89 ALA A O 1
ATOM 695 N N . ALA A 1 90 ? -6.560 -0.127 -6.468 1.00 88.81 90 ALA A N 1
ATOM 696 C CA . ALA A 1 90 ? -5.124 0.096 -6.332 1.00 88.81 90 ALA A CA 1
ATOM 697 C C . ALA A 1 90 ? -4.350 -1.226 -6.195 1.00 88.81 90 ALA A C 1
ATOM 699 O O . ALA A 1 90 ? -3.314 -1.389 -6.840 1.00 88.81 90 ALA A O 1
ATOM 700 N N . ALA A 1 91 ? -4.860 -2.181 -5.408 1.00 87.56 91 ALA A N 1
ATOM 701 C CA . ALA A 1 91 ? -4.240 -3.493 -5.239 1.00 87.56 91 ALA A CA 1
ATOM 702 C C . ALA A 1 91 ? -4.244 -4.313 -6.543 1.00 87.56 91 ALA A C 1
ATOM 704 O O . ALA A 1 91 ? -3.230 -4.925 -6.891 1.00 87.56 91 ALA A O 1
ATOM 705 N N . GLU A 1 92 ? -5.347 -4.311 -7.290 1.00 88.06 92 GLU A N 1
ATOM 706 C CA . GLU A 1 92 ? -5.459 -4.981 -8.591 1.00 88.06 92 GLU A CA 1
ATOM 707 C C . GLU A 1 92 ? -4.529 -4.354 -9.635 1.00 88.06 92 GLU A C 1
ATOM 709 O O . GLU A 1 92 ? -3.772 -5.065 -10.302 1.00 88.06 92 GLU A O 1
ATOM 714 N N . ALA A 1 93 ? -4.520 -3.024 -9.737 1.00 89.75 93 ALA A N 1
ATOM 715 C CA . ALA A 1 93 ? -3.652 -2.318 -10.671 1.00 89.75 93 ALA A CA 1
ATOM 716 C C . ALA A 1 93 ? -2.168 -2.563 -10.356 1.00 89.75 93 ALA A C 1
ATOM 718 O O . ALA A 1 93 ? -1.386 -2.868 -11.257 1.00 89.75 93 ALA A O 1
ATOM 719 N N . ASP A 1 94 ? -1.778 -2.533 -9.079 1.00 87.88 94 ASP A N 1
ATOM 720 C CA . ASP A 1 94 ? -0.402 -2.829 -8.667 1.00 87.88 94 ASP A CA 1
ATOM 721 C C . ASP A 1 94 ? -0.008 -4.282 -8.930 1.00 87.88 94 ASP A C 1
ATOM 723 O O . ASP A 1 94 ? 1.146 -4.566 -9.264 1.00 87.88 94 ASP A O 1
ATOM 727 N N . SER A 1 95 ? -0.971 -5.201 -8.846 1.00 88.00 95 SER A N 1
ATOM 728 C CA . SER A 1 95 ? -0.783 -6.602 -9.228 1.00 88.00 95 SER A CA 1
ATOM 729 C C . SER A 1 95 ? -0.515 -6.750 -10.724 1.00 88.00 95 SER A C 1
ATOM 731 O O . SER A 1 95 ? 0.365 -7.519 -11.120 1.00 88.00 95 SER A O 1
ATOM 733 N N . ALA A 1 96 ? -1.251 -6.014 -11.558 1.00 87.88 96 ALA A N 1
ATOM 734 C CA . ALA A 1 96 ? -1.046 -5.983 -13.003 1.00 87.88 96 ALA A CA 1
ATOM 735 C C . ALA A 1 96 ? 0.302 -5.338 -13.365 1.00 87.88 96 ALA A C 1
ATOM 737 O O . ALA A 1 96 ? 1.039 -5.869 -14.195 1.00 87.88 96 ALA A O 1
ATOM 738 N N . LEU A 1 97 ? 0.683 -4.255 -12.682 1.00 87.31 97 LEU A N 1
ATOM 739 C CA . LEU A 1 97 ? 1.988 -3.616 -12.843 1.00 87.31 97 LEU A CA 1
ATOM 740 C C . LEU A 1 97 ? 3.139 -4.561 -12.484 1.00 87.31 97 LEU A C 1
ATOM 742 O O . LEU A 1 97 ? 4.120 -4.640 -13.220 1.00 87.31 97 LEU A O 1
ATOM 746 N N . ALA A 1 98 ? 3.021 -5.318 -11.391 1.00 86.00 98 ALA A N 1
ATOM 747 C CA . ALA A 1 98 ? 4.019 -6.319 -11.026 1.00 86.00 98 ALA A CA 1
ATOM 748 C C . ALA A 1 98 ? 4.171 -7.404 -12.107 1.00 86.00 98 ALA A C 1
ATOM 750 O O . ALA A 1 98 ? 5.284 -7.848 -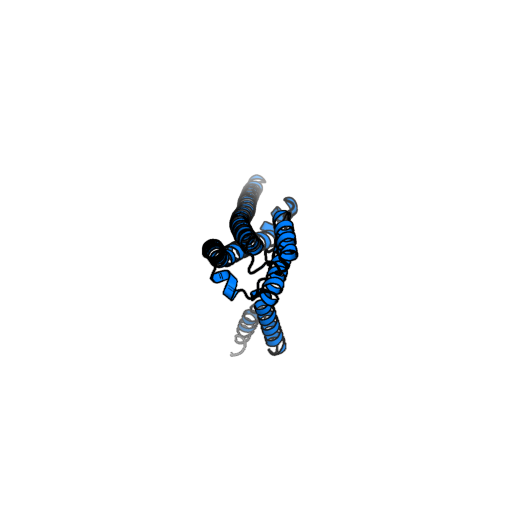12.386 1.00 86.00 98 ALA A O 1
ATOM 751 N N . GLN A 1 99 ? 3.074 -7.825 -12.741 1.00 85.94 99 GLN A N 1
ATOM 752 C CA . GLN A 1 99 ? 3.112 -8.780 -13.853 1.00 85.94 99 GLN A CA 1
ATOM 753 C C . GLN A 1 99 ? 3.775 -8.186 -15.101 1.00 85.94 99 GLN A C 1
ATOM 755 O O . GLN A 1 99 ? 4.644 -8.836 -15.680 1.00 85.94 99 GLN A O 1
ATOM 760 N N . ALA A 1 100 ? 3.437 -6.945 -15.465 1.00 86.50 100 ALA A N 1
ATOM 761 C CA . ALA A 1 100 ? 4.059 -6.240 -16.585 1.00 86.50 100 ALA A CA 1
ATOM 762 C C . ALA A 1 100 ? 5.576 -6.086 -16.385 1.00 86.50 100 ALA A C 1
ATOM 764 O O . ALA A 1 100 ? 6.353 -6.381 -17.289 1.00 86.50 100 ALA A O 1
ATOM 765 N N . TRP A 1 101 ? 6.014 -5.723 -15.175 1.00 84.25 101 TRP A N 1
ATOM 766 C CA . TRP A 1 101 ? 7.439 -5.657 -14.837 1.00 84.25 101 TRP A CA 1
ATOM 767 C C . TRP A 1 101 ? 8.138 -7.015 -14.918 1.00 84.25 101 TRP A C 1
ATOM 769 O O . TRP A 1 101 ? 9.258 -7.082 -15.423 1.00 84.25 101 TRP A O 1
ATOM 779 N N . ARG A 1 102 ? 7.493 -8.104 -14.471 1.00 83.62 102 ARG A N 1
ATOM 780 C CA . ARG A 1 102 ? 8.049 -9.459 -14.628 1.00 83.62 102 ARG A CA 1
ATOM 781 C C . ARG A 1 102 ? 8.236 -9.810 -16.102 1.00 83.62 102 ARG A C 1
ATOM 783 O O . ARG A 1 102 ? 9.324 -10.242 -16.471 1.00 83.62 102 ARG A O 1
ATOM 790 N N . ALA A 1 103 ? 7.223 -9.577 -16.936 1.00 82.56 103 ALA A N 1
ATOM 791 C CA . ALA A 1 103 ? 7.304 -9.821 -18.376 1.00 82.56 103 ALA A CA 1
ATOM 792 C C . ALA A 1 103 ? 8.415 -8.983 -19.032 1.00 82.56 103 ALA A C 1
ATOM 794 O O . ALA A 1 103 ? 9.243 -9.522 -19.765 1.00 82.56 103 ALA A O 1
ATOM 795 N N . PHE A 1 104 ? 8.503 -7.695 -18.688 1.00 82.12 104 PHE A N 1
ATOM 796 C CA . PHE A 1 104 ? 9.552 -6.800 -19.172 1.00 82.12 104 PHE A CA 1
ATOM 797 C C . PHE A 1 104 ? 10.957 -7.281 -18.776 1.00 82.12 104 PHE A C 1
ATOM 799 O O . PHE A 1 104 ? 11.849 -7.339 -19.620 1.00 82.12 104 PHE A O 1
ATOM 806 N N . SER A 1 105 ? 11.144 -7.694 -17.516 1.00 81.88 105 SER A N 1
ATOM 807 C CA . SER A 1 105 ? 12.421 -8.220 -17.014 1.00 81.88 105 SER A CA 1
ATOM 808 C C . SER A 1 105 ? 12.818 -9.572 -17.611 1.00 81.88 105 SER A C 1
ATOM 810 O O . SER A 1 105 ? 13.999 -9.892 -17.649 1.00 81.88 105 SER A O 1
ATOM 812 N N . ALA A 1 106 ? 11.849 -10.363 -18.080 1.00 82.75 106 ALA A N 1
ATOM 813 C CA . ALA A 1 106 ? 12.111 -11.623 -18.771 1.00 82.75 106 ALA A CA 1
ATOM 814 C C . ALA A 1 106 ? 12.509 -11.400 -20.239 1.00 82.75 106 ALA A C 1
ATOM 816 O O . ALA A 1 106 ? 13.315 -12.155 -20.776 1.00 82.75 106 ALA A O 1
ATOM 817 N N . ALA A 1 107 ? 11.955 -10.367 -20.879 1.00 79.06 107 ALA A N 1
ATOM 818 C CA . ALA A 1 107 ? 12.261 -10.007 -22.262 1.00 79.06 107 ALA A CA 1
ATOM 819 C C . ALA A 1 107 ? 13.563 -9.199 -22.411 1.00 79.06 107 ALA A C 1
ATOM 821 O O . ALA A 1 107 ? 14.151 -9.176 -23.489 1.00 79.06 107 ALA A O 1
ATOM 822 N N . THR A 1 108 ? 14.012 -8.536 -21.341 1.00 74.31 108 THR A N 1
ATOM 823 C CA . THR A 1 108 ? 15.080 -7.530 -21.389 1.00 74.31 108 THR A CA 1
ATOM 824 C C . THR A 1 108 ? 16.241 -7.903 -20.469 1.00 74.31 108 THR A C 1
ATOM 826 O O . THR A 1 108 ? 16.030 -8.225 -19.301 1.00 74.31 108 THR A O 1
ATOM 829 N N . ASP A 1 109 ? 17.487 -7.795 -20.949 1.00 76.62 109 ASP A N 1
ATOM 830 C CA . ASP A 1 109 ? 18.671 -7.984 -20.100 1.00 76.62 109 ASP A CA 1
ATOM 831 C C . ASP A 1 109 ? 18.872 -6.784 -19.160 1.00 76.62 109 ASP A C 1
ATOM 833 O O . ASP A 1 109 ? 19.591 -5.824 -19.451 1.00 76.62 109 ASP A O 1
ATOM 837 N N . MET A 1 110 ? 18.226 -6.855 -17.995 1.00 72.69 110 MET A N 1
ATOM 838 C CA . MET A 1 110 ? 18.274 -5.829 -16.950 1.00 72.69 110 MET A CA 1
ATOM 839 C C . MET A 1 110 ? 19.690 -5.540 -16.431 1.00 72.69 110 MET A C 1
ATOM 841 O O . MET A 1 110 ? 19.894 -4.500 -15.812 1.00 72.69 110 MET A O 1
ATOM 845 N N . ARG A 1 111 ? 20.691 -6.398 -16.687 1.00 67.62 111 ARG A N 1
ATOM 846 C CA . ARG A 1 111 ? 22.085 -6.110 -16.297 1.00 67.62 111 ARG A CA 1
ATOM 847 C C . ARG A 1 111 ? 22.682 -4.947 -17.080 1.00 67.62 111 ARG A C 1
ATOM 849 O O . ARG A 1 111 ? 23.552 -4.256 -16.559 1.00 67.62 111 ARG A O 1
ATOM 856 N N . ARG A 1 112 ? 22.220 -4.723 -18.313 1.00 65.31 112 ARG A N 1
ATOM 857 C CA . ARG A 1 112 ? 22.630 -3.570 -19.125 1.00 65.31 112 ARG A CA 1
ATOM 858 C C . ARG A 1 112 ? 21.974 -2.282 -18.629 1.00 65.31 112 ARG A C 1
ATOM 860 O O . ARG A 1 112 ? 22.589 -1.228 -18.678 1.00 65.31 112 ARG A O 1
ATOM 867 N N . ALA A 1 113 ? 20.770 -2.375 -18.059 1.00 64.00 113 ALA A N 1
ATOM 868 C CA . ALA A 1 113 ? 20.031 -1.222 -17.548 1.00 64.00 113 ALA A CA 1
ATOM 869 C C . ALA A 1 113 ? 20.756 -0.580 -16.358 1.00 64.00 113 ALA A C 1
ATOM 871 O O . ALA A 1 113 ? 20.816 0.640 -16.253 1.00 64.00 113 ALA A O 1
ATOM 872 N N . THR A 1 114 ? 21.373 -1.396 -15.499 1.00 63.84 114 THR A N 1
ATOM 873 C CA . THR A 1 114 ? 22.174 -0.935 -14.357 1.00 63.84 114 THR A CA 1
ATOM 874 C C . THR A 1 114 ? 23.471 -0.230 -14.750 1.00 63.84 114 THR A C 1
ATOM 876 O O . THR A 1 114 ? 24.049 0.449 -13.904 1.00 63.84 114 THR A O 1
ATOM 879 N N . ALA A 1 115 ? 23.939 -0.389 -15.993 1.00 66.12 115 ALA A N 1
ATOM 880 C CA . ALA A 1 115 ? 25.152 0.260 -16.487 1.00 66.12 115 ALA A CA 1
ATOM 881 C C . ALA A 1 115 ? 24.917 1.716 -16.924 1.00 66.12 115 ALA A C 1
ATOM 883 O O . ALA A 1 115 ? 25.878 2.464 -17.088 1.00 66.12 115 ALA A O 1
ATOM 884 N N . LEU A 1 116 ? 23.658 2.139 -17.101 1.00 73.94 116 LEU A N 1
ATOM 885 C CA . LEU A 1 116 ? 23.335 3.535 -17.378 1.00 73.94 116 LEU A CA 1
ATOM 886 C C . LEU A 1 116 ? 23.303 4.348 -16.078 1.00 73.94 116 LEU A C 1
ATOM 888 O O . LEU A 1 116 ? 22.392 4.186 -15.265 1.00 73.94 116 LEU A O 1
ATOM 892 N N . ASP A 1 117 ? 24.207 5.322 -15.948 1.00 73.06 117 ASP A N 1
ATOM 893 C CA . ASP A 1 117 ? 24.253 6.247 -14.801 1.00 73.06 117 ASP A CA 1
ATOM 894 C C . ASP A 1 117 ? 22.899 6.930 -14.526 1.00 73.06 117 ASP A C 1
ATOM 896 O O . ASP A 1 117 ? 22.494 7.102 -13.379 1.00 73.06 117 ASP A O 1
ATOM 900 N N . ARG A 1 118 ? 22.140 7.272 -15.580 1.00 72.00 118 ARG A N 1
ATOM 901 C CA . ARG A 1 118 ? 20.810 7.903 -15.451 1.00 72.00 118 ARG A CA 1
ATOM 902 C C . ARG A 1 118 ? 19.714 6.953 -14.959 1.00 72.00 118 ARG A C 1
ATOM 904 O O . ARG A 1 118 ? 18.734 7.418 -14.385 1.00 72.00 118 ARG A O 1
ATOM 911 N N . ALA A 1 119 ? 19.857 5.650 -15.197 1.00 75.25 119 ALA A N 1
ATOM 912 C CA . ALA A 1 119 ? 18.924 4.641 -14.699 1.00 75.25 119 ALA A CA 1
ATOM 913 C C . ALA A 1 119 ? 19.237 4.269 -13.241 1.00 75.25 119 ALA A C 1
ATOM 915 O O . ALA A 1 119 ? 18.328 3.913 -12.492 1.00 75.25 119 ALA A O 1
ATOM 916 N N . HIS A 1 120 ? 20.500 4.410 -12.824 1.00 79.00 120 HIS A N 1
ATOM 917 C CA . HIS A 1 120 ? 20.959 4.097 -11.473 1.00 79.00 120 HIS A CA 1
ATOM 918 C C . HIS A 1 120 ? 20.172 4.852 -10.393 1.00 79.00 120 HIS A C 1
ATOM 920 O O . HIS A 1 120 ? 19.635 4.233 -9.478 1.00 79.00 120 HIS A O 1
ATOM 926 N N . GLU A 1 121 ? 20.002 6.168 -10.550 1.00 80.81 121 GLU A N 1
ATOM 927 C CA . GLU A 1 121 ? 19.252 6.997 -9.597 1.00 80.81 121 GLU A CA 1
ATOM 928 C C . GLU A 1 121 ? 17.784 6.548 -9.457 1.00 80.81 121 GLU A C 1
ATOM 930 O O . GLU A 1 121 ? 17.238 6.483 -8.353 1.00 80.81 121 GLU A O 1
ATOM 935 N N . ALA A 1 122 ? 17.132 6.197 -10.571 1.00 80.81 122 ALA A N 1
ATOM 936 C CA . ALA A 1 122 ? 15.752 5.714 -10.553 1.00 80.81 122 ALA A CA 1
ATOM 937 C C . ALA A 1 122 ? 15.638 4.342 -9.865 1.00 80.81 122 ALA A C 1
ATOM 939 O O . ALA A 1 122 ? 14.685 4.101 -9.122 1.00 80.81 122 ALA A O 1
ATOM 940 N N . ILE A 1 123 ? 16.625 3.464 -10.065 1.00 81.38 123 ILE A N 1
ATOM 941 C CA . ILE A 1 123 ? 16.703 2.148 -9.417 1.00 81.38 123 ILE A CA 1
ATOM 942 C C . ILE A 1 123 ? 16.914 2.292 -7.905 1.00 81.38 123 ILE A C 1
ATOM 944 O O . ILE A 1 123 ? 16.263 1.591 -7.131 1.00 81.38 123 ILE A O 1
ATOM 948 N N . GLU A 1 124 ? 17.780 3.205 -7.463 1.00 82.25 124 GLU A N 1
ATOM 949 C CA . GLU A 1 124 ? 18.001 3.461 -6.036 1.00 82.25 124 GLU A CA 1
ATOM 950 C C . GLU A 1 124 ? 16.735 3.973 -5.345 1.00 82.25 124 GLU A C 1
ATOM 952 O O . GLU A 1 124 ? 16.334 3.425 -4.314 1.00 82.25 124 GLU A O 1
ATOM 957 N N . ARG A 1 125 ? 16.057 4.963 -5.941 1.00 80.62 125 ARG A N 1
ATOM 958 C CA . ARG A 1 125 ? 14.771 5.474 -5.437 1.00 80.62 125 ARG A CA 1
ATOM 959 C C . ARG A 1 125 ? 13.715 4.374 -5.373 1.00 80.62 125 ARG A C 1
ATOM 961 O O . ARG A 1 125 ? 13.009 4.254 -4.373 1.00 80.62 125 ARG A O 1
ATOM 968 N N . LEU A 1 126 ? 13.637 3.538 -6.411 1.00 82.69 126 LEU A N 1
ATOM 969 C CA . LEU A 1 126 ? 12.713 2.408 -6.455 1.00 82.69 126 LEU A CA 1
ATOM 970 C C . LEU A 1 126 ? 12.993 1.405 -5.327 1.00 82.69 126 LEU A C 1
ATOM 972 O O . LEU A 1 126 ? 12.062 0.967 -4.657 1.00 82.69 126 LEU A O 1
ATOM 976 N N . ASN A 1 127 ? 14.262 1.072 -5.086 1.00 80.19 127 ASN A N 1
ATOM 977 C CA . ASN A 1 127 ? 14.673 0.143 -4.034 1.00 80.19 127 ASN A CA 1
ATOM 978 C C . ASN A 1 127 ? 14.368 0.693 -2.632 1.00 80.19 127 ASN A C 1
ATOM 980 O O . ASN A 1 127 ? 13.907 -0.035 -1.755 1.00 80.19 127 ASN A O 1
ATOM 984 N N . GLU A 1 128 ? 14.586 1.989 -2.410 1.00 80.12 128 GLU A N 1
ATOM 985 C CA . GLU A 1 128 ? 14.254 2.620 -1.133 1.00 80.12 128 GLU A CA 1
ATOM 986 C C . GLU A 1 128 ? 12.739 2.636 -0.882 1.00 80.12 128 GLU A C 1
ATOM 988 O O . GLU A 1 128 ? 12.288 2.320 0.225 1.00 80.12 128 GLU A O 1
ATOM 993 N N . ALA A 1 129 ? 11.943 2.912 -1.919 1.00 78.00 129 ALA A N 1
ATOM 994 C CA . ALA A 1 129 ? 10.490 2.822 -1.841 1.00 78.00 129 ALA A CA 1
ATOM 995 C C . ALA A 1 129 ? 10.017 1.384 -1.552 1.00 78.00 129 ALA A C 1
ATOM 997 O O . ALA A 1 129 ? 9.159 1.179 -0.690 1.00 78.00 129 ALA A O 1
ATOM 998 N N . ASP A 1 130 ? 10.610 0.382 -2.207 1.00 77.38 130 ASP A N 1
ATOM 999 C CA . ASP A 1 130 ? 10.246 -1.034 -2.058 1.00 77.38 130 ASP A CA 1
ATOM 1000 C C . ASP A 1 130 ? 10.609 -1.604 -0.676 1.00 77.38 130 ASP A C 1
ATOM 1002 O O . ASP A 1 130 ? 9.908 -2.459 -0.140 1.00 77.38 130 ASP A O 1
ATOM 1006 N N . LYS A 1 131 ? 11.652 -1.077 -0.022 1.00 80.38 131 LYS A N 1
ATOM 1007 C CA . LYS A 1 131 ? 11.976 -1.430 1.373 1.00 80.38 131 LYS A CA 1
ATOM 1008 C C . LYS A 1 131 ? 10.945 -0.905 2.370 1.00 80.38 131 LYS A C 1
ATOM 1010 O O . LYS A 1 131 ? 10.661 -1.565 3.372 1.00 80.38 131 LYS A O 1
ATOM 1015 N N . ARG A 1 132 ? 10.403 0.291 2.131 1.00 78.25 132 ARG A N 1
ATOM 1016 C CA . ARG A 1 132 ? 9.485 0.979 3.057 1.00 78.25 132 ARG A CA 1
ATOM 1017 C C . ARG A 1 132 ? 8.034 0.551 2.874 1.00 78.25 132 ARG A C 1
ATOM 1019 O O . ARG A 1 132 ? 7.287 0.502 3.854 1.00 78.25 132 ARG A O 1
ATOM 1026 N N . LEU A 1 133 ? 7.635 0.233 1.644 1.00 83.62 133 LEU A N 1
ATOM 1027 C CA . LEU A 1 133 ? 6.252 -0.081 1.288 1.00 83.62 133 LEU A CA 1
ATOM 1028 C C . LEU A 1 133 ? 5.654 -1.241 2.119 1.00 83.62 133 LEU A C 1
ATOM 1030 O O . LEU A 1 133 ? 4.611 -1.016 2.733 1.00 83.62 133 LEU A O 1
ATOM 1034 N N . PRO A 1 134 ? 6.317 -2.404 2.306 1.00 81.31 134 PRO A N 1
ATOM 1035 C CA . PRO A 1 134 ? 5.741 -3.537 3.038 1.00 81.31 134 PRO A CA 1
ATOM 1036 C C . PRO A 1 134 ? 5.414 -3.223 4.499 1.00 81.31 134 PRO A C 1
ATOM 1038 O O . PRO A 1 134 ? 4.479 -3.781 5.075 1.00 81.31 134 PRO A O 1
ATOM 1041 N N . LEU A 1 135 ? 6.191 -2.337 5.130 1.00 85.44 135 LEU A N 1
ATOM 1042 C CA . LEU A 1 135 ? 5.904 -1.898 6.491 1.00 85.44 135 LEU A CA 1
ATOM 1043 C C . LEU A 1 135 ? 4.615 -1.068 6.527 1.00 85.44 135 LEU A C 1
ATOM 1045 O O . LEU A 1 135 ? 3.765 -1.308 7.383 1.00 85.44 135 LEU A O 1
ATOM 1049 N N . ARG A 1 136 ? 4.443 -0.132 5.585 1.00 86.00 136 ARG A N 1
ATOM 1050 C CA . ARG A 1 136 ? 3.238 0.709 5.498 1.00 86.00 136 ARG A CA 1
ATOM 1051 C C . ARG A 1 136 ? 1.991 -0.118 5.188 1.00 86.00 136 ARG A C 1
ATOM 1053 O O . ARG A 1 136 ? 0.965 0.080 5.831 1.00 86.00 136 ARG A O 1
ATOM 1060 N N . GLU A 1 137 ? 2.103 -1.092 4.288 1.00 87.94 137 GLU A N 1
ATOM 1061 C CA . GLU A 1 137 ? 1.023 -2.033 3.965 1.00 87.94 137 GLU A CA 1
ATOM 1062 C C . GLU A 1 137 ? 0.565 -2.819 5.198 1.00 87.94 137 GLU A C 1
ATOM 1064 O O . GLU A 1 137 ? -0.630 -2.920 5.471 1.00 87.94 137 GLU A O 1
ATOM 1069 N N . ARG A 1 138 ? 1.512 -3.344 5.987 1.00 86.62 138 ARG A N 1
ATOM 1070 C CA . ARG A 1 138 ? 1.205 -4.059 7.236 1.00 86.62 138 ARG A CA 1
ATOM 1071 C C . ARG A 1 138 ? 0.527 -3.157 8.259 1.00 86.62 138 ARG A C 1
ATOM 1073 O O . ARG A 1 138 ? -0.440 -3.584 8.881 1.00 86.62 138 ARG A O 1
ATOM 1080 N N . LEU A 1 139 ? 1.012 -1.927 8.428 1.00 88.19 139 LEU A N 1
ATOM 1081 C CA . LEU A 1 139 ? 0.411 -0.958 9.347 1.00 88.19 139 LEU A CA 1
ATOM 1082 C C . LEU A 1 139 ? -1.029 -0.626 8.944 1.00 88.19 139 LEU A C 1
ATOM 1084 O O . LEU A 1 139 ? -1.919 -0.670 9.790 1.00 88.19 139 LEU A O 1
ATOM 1088 N N . TYR A 1 140 ? -1.268 -0.377 7.656 1.00 91.06 140 TYR A N 1
ATOM 1089 C CA . TYR A 1 140 ? -2.611 -0.163 7.129 1.00 91.06 140 TYR A CA 1
ATOM 1090 C C . TYR A 1 140 ? -3.512 -1.387 7.334 1.00 91.06 140 TYR A C 1
ATOM 1092 O O . TYR A 1 140 ? -4.599 -1.262 7.891 1.00 91.06 140 TYR A O 1
ATOM 1100 N N . ASN A 1 141 ? -3.051 -2.582 6.956 1.00 89.19 141 ASN A N 1
ATOM 1101 C CA . ASN A 1 141 ? -3.840 -3.808 7.081 1.00 89.19 141 ASN A CA 1
ATOM 1102 C C . ASN A 1 141 ? -4.169 -4.139 8.545 1.00 89.19 141 ASN A C 1
ATOM 1104 O O . ASN A 1 141 ? -5.276 -4.595 8.836 1.00 89.19 141 ASN A O 1
ATOM 1108 N N . ASN A 1 142 ? -3.251 -3.867 9.476 1.00 86.81 142 ASN A N 1
ATOM 1109 C CA . ASN A 1 142 ? -3.508 -3.996 10.909 1.00 86.81 142 ASN A CA 1
ATOM 1110 C C . ASN A 1 142 ? -4.549 -2.978 11.396 1.00 86.81 142 ASN A C 1
ATOM 1112 O O . ASN A 1 142 ? -5.463 -3.358 12.129 1.00 86.81 142 ASN A O 1
ATOM 1116 N N . ALA A 1 143 ? -4.458 -1.713 10.973 1.00 84.94 143 ALA A N 1
ATOM 1117 C CA . ALA A 1 143 ? -5.438 -0.683 11.319 1.00 84.94 143 ALA A CA 1
ATOM 1118 C C . ALA A 1 143 ? -6.834 -1.015 10.758 1.00 84.94 143 ALA A C 1
ATOM 1120 O O . ALA A 1 143 ? -7.811 -1.015 11.503 1.00 84.94 143 ALA A O 1
ATOM 1121 N N . ALA A 1 144 ? -6.922 -1.406 9.482 1.00 85.62 144 ALA A N 1
ATOM 1122 C CA . ALA A 1 144 ? -8.164 -1.827 8.835 1.00 85.62 144 ALA A CA 1
ATOM 1123 C C . ALA A 1 144 ? -8.782 -3.055 9.522 1.00 85.62 144 ALA A C 1
ATOM 1125 O O . ALA A 1 144 ? -9.979 -3.075 9.798 1.00 85.62 144 ALA A O 1
ATOM 1126 N N . THR A 1 145 ? -7.968 -4.054 9.878 1.00 83.25 145 THR A N 1
ATOM 1127 C CA . THR A 1 145 ? -8.432 -5.232 10.630 1.00 83.25 145 THR A CA 1
ATOM 1128 C C . THR A 1 145 ? -8.938 -4.846 12.019 1.00 83.25 145 THR A C 1
ATOM 1130 O O . THR A 1 145 ? -9.979 -5.333 12.451 1.00 83.25 145 THR A O 1
ATOM 1133 N N . THR A 1 146 ? -8.240 -3.944 12.712 1.00 83.88 146 THR A N 1
ATOM 1134 C CA . THR A 1 146 ? -8.638 -3.471 14.047 1.00 83.88 146 THR A CA 1
ATOM 1135 C C . THR A 1 146 ? -9.965 -2.719 13.992 1.00 83.88 146 THR A C 1
ATOM 1137 O O . THR A 1 146 ? -10.858 -3.000 14.789 1.00 83.88 146 THR A O 1
ATOM 1140 N N . TYR A 1 147 ? -10.130 -1.829 13.012 1.00 84.56 147 TYR A N 1
ATOM 1141 C CA . TYR A 1 147 ? -11.384 -1.130 12.742 1.00 84.56 147 TYR A CA 1
ATOM 1142 C C . TYR A 1 147 ? -12.529 -2.109 12.433 1.00 84.56 147 TYR A C 1
ATOM 1144 O O . TYR A 1 147 ? -13.574 -2.073 13.083 1.00 84.56 147 TYR A O 1
ATOM 1152 N N . ASN A 1 148 ? -12.300 -3.057 11.519 1.00 86.06 148 ASN A N 1
ATOM 1153 C CA . ASN A 1 148 ? -13.290 -4.067 11.144 1.00 86.06 148 ASN A CA 1
ATOM 1154 C C . ASN A 1 148 ? -13.714 -4.931 12.343 1.00 86.06 148 ASN A C 1
ATOM 1156 O O . ASN A 1 148 ? -14.908 -5.158 12.547 1.00 86.06 148 ASN A O 1
ATOM 1160 N N . ASN A 1 149 ? -12.755 -5.359 13.170 1.00 82.75 149 ASN A N 1
ATOM 1161 C CA . ASN A 1 149 ? -13.011 -6.133 14.386 1.00 82.75 149 ASN A CA 1
ATOM 1162 C C . ASN A 1 149 ? -13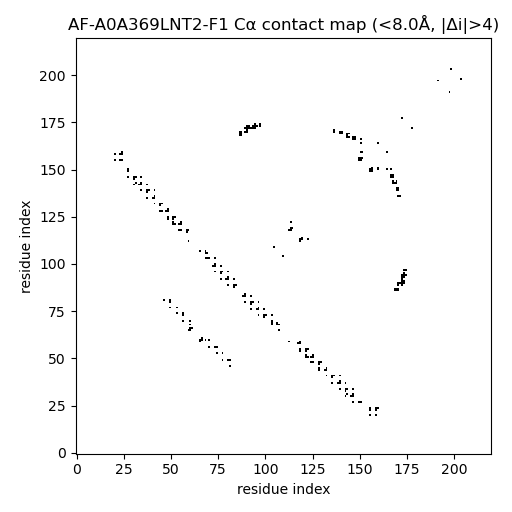.774 -5.314 15.439 1.00 82.75 149 ASN A C 1
ATOM 1164 O O . ASN A 1 149 ? -14.690 -5.828 16.088 1.00 82.75 149 ASN A O 1
ATOM 1168 N N . ALA A 1 150 ? -13.441 -4.030 15.596 1.00 82.00 150 ALA A N 1
ATOM 1169 C CA . ALA A 1 150 ? -14.145 -3.132 16.505 1.00 82.00 150 ALA A CA 1
ATOM 1170 C C . ALA A 1 150 ? -15.615 -2.950 16.096 1.00 82.00 150 ALA A C 1
ATOM 1172 O O . ALA A 1 150 ? -16.485 -2.936 16.963 1.00 82.00 150 ALA A O 1
ATOM 1173 N N . GLY A 1 151 ? -15.915 -2.891 14.795 1.00 79.75 151 GLY A N 1
ATOM 1174 C CA . GLY A 1 151 ? -17.284 -2.777 14.284 1.00 79.75 151 GLY A CA 1
ATOM 1175 C C . GLY A 1 151 ? -18.174 -4.003 14.532 1.00 79.75 151 GLY A C 1
ATOM 1176 O O . GLY A 1 151 ? -19.396 -3.861 14.603 1.00 79.75 151 GLY A O 1
ATOM 1177 N N . VAL A 1 152 ? -17.587 -5.197 14.694 1.00 80.06 152 VAL A N 1
ATOM 1178 C CA . VAL A 1 152 ? -18.331 -6.460 14.897 1.00 80.06 152 VAL A CA 1
ATOM 1179 C C . VAL A 1 152 ? -18.391 -6.928 16.354 1.00 80.06 152 VAL A C 1
ATOM 1181 O O . VAL A 1 152 ? -19.183 -7.809 16.684 1.00 80.06 152 VAL A O 1
ATOM 1184 N N . THR A 1 153 ? -17.596 -6.335 17.247 1.00 80.44 153 THR A N 1
ATOM 1185 C CA . THR A 1 153 ? -17.523 -6.738 18.660 1.00 80.44 153 THR A CA 1
ATOM 1186 C C . THR A 1 153 ? -18.660 -6.114 19.481 1.00 80.44 153 THR A C 1
ATOM 1188 O O . THR A 1 153 ? -18.974 -4.932 19.343 1.00 80.44 153 THR A O 1
ATOM 1191 N N . PHE A 1 154 ? -19.298 -6.878 20.373 1.00 73.06 154 PHE A N 1
ATOM 1192 C CA . PHE A 1 154 ? -20.265 -6.329 21.335 1.00 73.06 154 PHE A CA 1
ATOM 1193 C C . PHE A 1 154 ? -19.524 -5.557 22.445 1.00 73.06 154 PHE A C 1
ATOM 1195 O O . PHE A 1 154 ? -18.537 -6.078 22.960 1.00 73.06 154 PHE A O 1
ATOM 1202 N N . PRO A 1 155 ? -19.9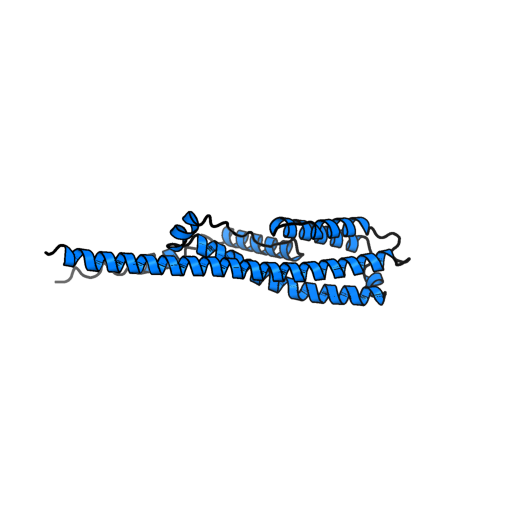60 -4.349 22.859 1.00 74.12 155 PRO A N 1
ATOM 1203 C CA . PRO A 1 155 ? -21.218 -3.669 22.522 1.00 74.12 155 PRO A CA 1
ATOM 1204 C C . PRO A 1 155 ? -21.151 -2.699 21.323 1.00 74.12 155 PRO A C 1
ATOM 1206 O O . PRO A 1 155 ? -22.155 -2.065 20.993 1.00 74.12 155 PRO A O 1
ATOM 1209 N N . ALA A 1 156 ? -20.007 -2.590 20.641 1.00 74.06 156 ALA A N 1
ATOM 1210 C CA . ALA A 1 156 ? -19.784 -1.642 19.542 1.00 74.06 156 ALA A CA 1
ATOM 1211 C C . ALA A 1 156 ? -20.668 -1.916 18.323 1.00 74.06 156 ALA A C 1
ATOM 1213 O O . ALA A 1 156 ? -21.110 -0.969 17.674 1.00 74.06 156 ALA A O 1
ATOM 1214 N N . LEU A 1 157 ? -21.033 -3.180 18.093 1.00 77.75 157 LEU A N 1
ATOM 1215 C CA . LEU A 1 157 ? -21.971 -3.604 17.051 1.00 77.75 157 LEU A CA 1
ATOM 1216 C C . LEU A 1 157 ? -23.297 -2.813 17.059 1.00 77.75 157 LEU A C 1
ATOM 1218 O O . LEU A 1 157 ? -23.842 -2.504 15.998 1.00 77.75 157 LEU A O 1
ATOM 1222 N N . LEU A 1 158 ? -23.818 -2.452 18.241 1.00 74.56 158 LEU A N 1
ATOM 1223 C CA . LEU A 1 158 ? -25.078 -1.703 18.375 1.00 74.56 158 LEU A CA 1
ATOM 1224 C C . LEU A 1 158 ? -24.961 -0.280 17.813 1.00 74.56 158 LEU A C 1
ATOM 1226 O O . LEU A 1 158 ? -25.883 0.227 17.171 1.00 74.56 158 LEU A O 1
ATOM 1230 N N . VAL A 1 159 ? -23.807 0.347 18.035 1.00 73.94 159 VAL A N 1
ATOM 1231 C CA . VAL A 1 159 ? -23.481 1.683 17.531 1.00 73.94 159 VAL A CA 1
ATOM 1232 C C . VAL A 1 159 ? -23.122 1.607 16.046 1.00 73.94 159 VAL A C 1
ATOM 1234 O O . VAL A 1 159 ? -23.647 2.382 15.248 1.00 73.94 159 VAL A O 1
ATOM 1237 N N . ALA A 1 160 ? -22.306 0.625 15.656 1.00 71.94 160 ALA A N 1
ATOM 1238 C CA . ALA A 1 160 ? -21.851 0.399 14.287 1.00 71.94 160 ALA A CA 1
ATOM 1239 C C . ALA A 1 160 ? -23.017 0.167 13.310 1.00 71.94 160 ALA A C 1
ATOM 1241 O O . ALA A 1 160 ? -23.065 0.775 12.238 1.00 71.94 160 ALA A O 1
ATOM 1242 N N . LYS A 1 161 ? -24.016 -0.638 13.704 1.00 71.81 161 LYS A N 1
ATOM 1243 C CA . LYS A 1 161 ? -25.216 -0.901 12.891 1.00 71.81 161 LYS A CA 1
ATOM 1244 C C . LYS A 1 161 ? -26.062 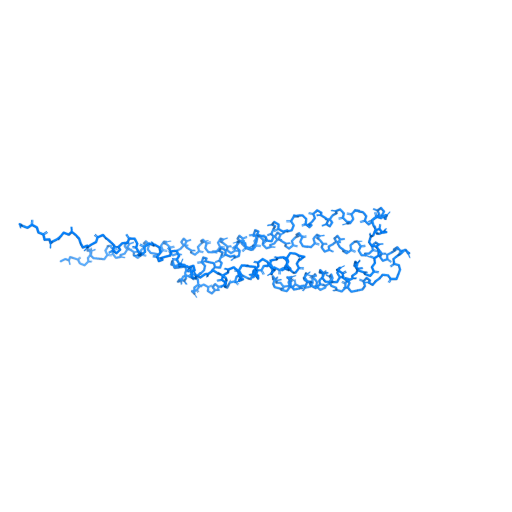0.357 12.676 1.00 71.81 161 LYS A C 1
ATOM 1246 O O . LYS A 1 161 ? -26.616 0.548 11.597 1.00 71.81 161 LYS A O 1
ATOM 1251 N N . ARG A 1 162 ? -26.144 1.236 13.682 1.00 69.62 162 ARG A N 1
ATOM 1252 C CA . ARG A 1 162 ? -26.860 2.519 13.579 1.00 69.62 162 ARG A CA 1
ATOM 1253 C C . ARG A 1 162 ? -26.076 3.558 12.769 1.00 69.62 162 ARG A C 1
ATOM 1255 O O . ARG A 1 162 ? -26.691 4.395 12.116 1.00 69.62 162 ARG A O 1
ATOM 1262 N N . ALA A 1 163 ? -24.746 3.477 12.780 1.00 67.56 163 ALA A N 1
ATOM 1263 C CA . ALA A 1 163 ? -23.837 4.397 12.098 1.00 67.56 163 ALA A CA 1
ATOM 1264 C C . ALA A 1 163 ? -23.483 4.005 10.646 1.00 67.56 163 ALA A C 1
ATOM 1266 O O . ALA A 1 163 ? -22.668 4.687 10.036 1.00 67.56 163 ALA A O 1
ATOM 1267 N N . ARG A 1 164 ? -24.078 2.939 10.078 1.00 69.62 164 ARG A N 1
ATOM 1268 C CA . ARG A 1 164 ? -23.719 2.380 8.752 1.00 69.62 164 ARG A CA 1
ATOM 1269 C C . ARG A 1 164 ? -22.217 2.093 8.616 1.00 69.62 164 ARG A C 1
ATOM 1271 O O . ARG A 1 164 ? -21.593 2.448 7.619 1.00 69.62 164 ARG A O 1
ATOM 1278 N N . HIS A 1 165 ? -21.641 1.455 9.631 1.00 70.50 165 HIS A N 1
ATOM 1279 C CA . HIS A 1 165 ? -20.248 1.021 9.592 1.00 70.50 165 HIS A CA 1
ATOM 1280 C C . HIS A 1 165 ? -19.971 0.212 8.318 1.00 70.50 165 HIS A C 1
ATOM 1282 O O . HIS A 1 165 ? -20.620 -0.808 8.074 1.00 70.50 165 HIS A O 1
ATOM 1288 N N . THR A 1 166 ? -19.013 0.671 7.515 1.00 74.31 166 THR A N 1
ATOM 1289 C CA . THR A 1 166 ? -18.623 0.014 6.265 1.00 74.31 166 THR A CA 1
ATOM 1290 C C . THR A 1 166 ? -17.237 -0.564 6.479 1.00 74.31 166 THR A C 1
ATOM 1292 O O . THR A 1 166 ? -16.314 0.179 6.791 1.00 74.31 166 THR A O 1
ATOM 1295 N N . ALA A 1 167 ? -17.103 -1.888 6.383 1.00 79.25 167 ALA A N 1
ATOM 1296 C CA . ALA A 1 167 ? -15.811 -2.535 6.573 1.00 79.25 167 ALA A CA 1
ATOM 1297 C C . ALA A 1 167 ? -14.797 -1.986 5.564 1.00 79.25 167 ALA A C 1
ATOM 1299 O O . ALA A 1 167 ? -15.121 -1.801 4.389 1.00 79.25 167 ALA A O 1
ATOM 1300 N N . ARG A 1 168 ? -13.571 -1.739 6.025 1.00 81.12 168 ARG A N 1
ATOM 1301 C CA . ARG A 1 168 ? -12.483 -1.325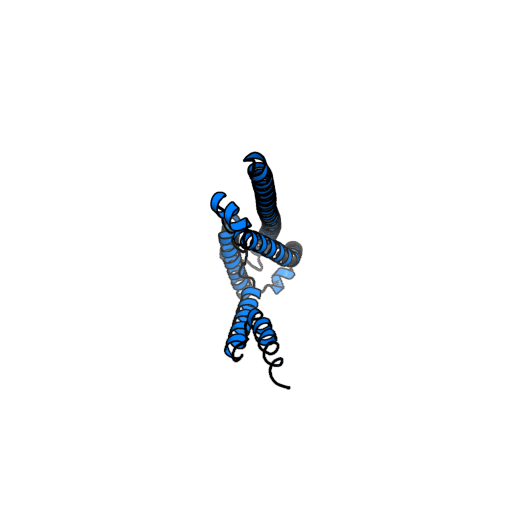 5.148 1.00 81.12 168 ARG A CA 1
ATOM 1302 C C . ARG A 1 168 ? -11.853 -2.550 4.492 1.00 81.12 168 ARG A C 1
ATOM 1304 O O . ARG A 1 168 ? -11.552 -3.521 5.196 1.00 81.12 168 ARG A O 1
ATOM 1311 N N . PRO A 1 169 ? -11.641 -2.521 3.174 1.00 85.25 169 PRO A N 1
ATOM 1312 C CA . PRO A 1 169 ? -10.933 -3.583 2.478 1.00 85.25 169 PRO A CA 1
ATOM 1313 C C . PRO A 1 169 ? -9.459 -3.620 2.872 1.00 85.25 169 PRO A C 1
ATOM 1315 O O . PRO A 1 169 ? -8.912 -2.672 3.430 1.00 85.25 169 PRO A O 1
ATOM 1318 N N . LEU A 1 170 ? -8.811 -4.744 2.589 1.00 83.25 170 LEU A N 1
ATOM 1319 C CA . LEU A 1 170 ? -7.393 -4.943 2.866 1.00 83.25 170 LEU A CA 1
ATOM 1320 C C . LEU A 1 170 ? -6.583 -4.660 1.604 1.00 83.25 170 LEU A C 1
ATOM 1322 O O . LEU A 1 170 ? -6.962 -5.071 0.510 1.00 83.25 170 LEU A O 1
ATOM 1326 N N . TYR A 1 171 ? -5.434 -4.015 1.766 1.00 84.94 171 TYR A N 1
ATOM 1327 C CA . TYR A 1 171 ? -4.525 -3.726 0.667 1.00 84.94 171 TYR A CA 1
ATOM 1328 C C . TYR A 1 171 ? -3.506 -4.857 0.538 1.00 84.94 171 TYR A C 1
ATOM 1330 O O . TYR A 1 171 ? -2.594 -4.990 1.360 1.00 84.94 171 TYR A O 1
ATOM 1338 N N . ARG A 1 172 ? -3.691 -5.718 -0.467 1.00 80.00 172 ARG A N 1
ATOM 1339 C CA . ARG A 1 172 ? -2.831 -6.885 -0.727 1.00 80.00 172 ARG A CA 1
ATOM 1340 C C . ARG A 1 172 ? -2.552 -7.035 -2.228 1.00 80.00 172 ARG A C 1
ATOM 1342 O O . ARG A 1 172 ? -3.129 -7.918 -2.861 1.00 80.00 172 ARG A O 1
ATOM 1349 N N . PRO A 1 173 ? -1.696 -6.184 -2.816 1.00 78.50 173 PRO A N 1
ATOM 1350 C CA . PRO A 1 173 ? -1.287 -6.345 -4.209 1.00 78.50 173 PRO A CA 1
ATOM 1351 C C . PRO A 1 173 ? -0.485 -7.642 -4.405 1.00 78.50 173 PRO A C 1
ATOM 1353 O O . PRO A 1 173 ? 0.094 -8.177 -3.463 1.00 78.50 173 PRO A O 1
ATOM 1356 N N . LEU A 1 174 ? -0.393 -8.152 -5.631 1.00 69.81 174 LEU A N 1
ATOM 1357 C CA . LEU A 1 174 ? 0.414 -9.319 -5.990 1.00 69.81 174 LEU A CA 1
ATOM 1358 C C . LEU A 1 174 ? 1.910 -8.957 -6.015 1.00 69.81 174 LEU A C 1
ATOM 1360 O O . LEU A 1 174 ? 2.512 -8.726 -7.063 1.00 69.81 174 LEU A O 1
ATOM 1364 N N . HIS A 1 175 ? 2.540 -8.960 -4.850 1.00 65.81 175 HIS A N 1
ATOM 1365 C CA . HIS A 1 175 ? 3.992 -8.938 -4.709 1.00 65.81 175 HIS A CA 1
ATOM 1366 C C . HIS A 1 175 ? 4.542 -10.369 -4.888 1.00 65.81 175 HIS A C 1
ATOM 1368 O O . HIS A 1 175 ? 3.791 -11.337 -4.803 1.00 65.81 175 HIS A O 1
ATOM 1374 N N . LEU A 1 176 ? 5.842 -10.556 -5.160 1.00 48.38 176 LEU A N 1
ATOM 1375 C CA . LEU A 1 176 ? 6.470 -11.899 -5.218 1.00 48.38 176 LEU A CA 1
ATOM 1376 C C . LEU A 1 176 ? 6.181 -12.755 -3.961 1.00 48.38 176 LEU A C 1
ATOM 1378 O O . LEU A 1 176 ? 6.231 -13.979 -4.027 1.00 48.38 176 LEU A O 1
ATOM 1382 N N . ARG A 1 177 ? 5.802 -12.113 -2.848 1.00 50.06 177 ARG A N 1
ATOM 1383 C CA . ARG A 1 177 ? 5.307 -12.742 -1.621 1.00 50.06 177 ARG A CA 1
ATOM 1384 C C . ARG A 1 177 ? 3.879 -13.274 -1.678 1.00 50.06 177 ARG A C 1
ATOM 1386 O O . ARG A 1 177 ? 3.599 -14.184 -0.931 1.00 50.06 177 ARG A O 1
ATOM 1393 N N . ALA A 1 178 ? 2.983 -12.813 -2.551 1.00 50.06 178 ALA A N 1
ATOM 1394 C CA . ALA A 1 178 ? 1.653 -13.425 -2.662 1.00 50.06 178 ALA A CA 1
ATOM 1395 C C . ALA A 1 178 ? 1.756 -14.918 -3.026 1.00 50.06 178 ALA A C 1
ATOM 1397 O O . ALA A 1 178 ? 0.985 -15.728 -2.527 1.00 50.06 178 ALA A O 1
ATOM 1398 N N . ALA A 1 179 ? 2.776 -15.285 -3.811 1.00 48.28 179 ALA A N 1
ATOM 1399 C CA . ALA A 1 179 ? 3.126 -16.676 -4.072 1.00 48.28 179 ALA A CA 1
ATOM 1400 C C . ALA A 1 179 ? 3.682 -17.390 -2.824 1.00 48.28 179 ALA A C 1
ATOM 1402 O O . ALA A 1 179 ? 3.333 -18.542 -2.597 1.00 48.28 179 ALA A O 1
ATOM 1403 N N . SER A 1 180 ? 4.495 -16.729 -1.985 1.00 46.59 180 SER A N 1
ATOM 1404 C CA . SER A 1 180 ? 4.983 -17.321 -0.725 1.00 46.59 180 SER A CA 1
ATOM 1405 C C . SER A 1 180 ? 3.926 -17.372 0.377 1.00 46.59 180 SER A C 1
ATOM 1407 O O . SER A 1 180 ? 3.972 -18.264 1.210 1.00 46.59 180 SER A O 1
ATOM 1409 N N . ASP A 1 181 ? 2.983 -16.436 0.397 1.00 51.19 181 ASP A N 1
ATOM 1410 C CA . ASP A 1 181 ? 1.899 -16.334 1.370 1.00 51.19 181 ASP A CA 1
ATOM 1411 C C . ASP A 1 181 ? 0.768 -17.292 0.989 1.00 51.19 181 ASP A C 1
ATOM 1413 O O . ASP A 1 181 ? 0.204 -17.921 1.872 1.00 51.19 181 ASP A O 1
ATOM 1417 N N . GLN A 1 182 ? 0.486 -17.486 -0.308 1.00 55.09 182 GLN A N 1
ATOM 1418 C CA . GLN A 1 182 ? -0.331 -18.607 -0.788 1.00 55.09 182 GLN A CA 1
ATOM 1419 C C . GLN A 1 182 ? 0.357 -19.944 -0.532 1.00 55.09 182 GLN A C 1
ATOM 1421 O O . GLN A 1 182 ? -0.317 -20.869 -0.102 1.00 55.09 182 GLN A O 1
ATOM 1426 N N . ALA A 1 183 ? 1.677 -20.050 -0.727 1.00 48.50 183 ALA A N 1
ATOM 1427 C CA . ALA A 1 183 ? 2.420 -21.251 -0.347 1.00 48.50 183 ALA A CA 1
ATOM 1428 C C . ALA A 1 183 ? 2.368 -21.489 1.172 1.00 48.50 183 ALA A C 1
ATOM 1430 O O . ALA A 1 183 ? 2.122 -22.608 1.591 1.00 48.50 183 ALA A O 1
ATOM 1431 N N . SER A 1 184 ? 2.489 -20.442 1.995 1.00 50.94 184 SER A N 1
ATOM 1432 C CA . SER A 1 184 ? 2.383 -20.540 3.458 1.00 50.94 184 SER A CA 1
ATOM 1433 C C . SER A 1 184 ? 0.953 -20.845 3.909 1.00 50.94 184 SER A C 1
ATOM 1435 O O . SER A 1 184 ? 0.762 -21.585 4.863 1.00 50.94 184 SER A O 1
ATOM 1437 N N . ALA A 1 185 ? -0.067 -20.297 3.245 1.00 56.59 185 ALA A N 1
ATOM 1438 C CA . ALA A 1 185 ? -1.473 -20.579 3.531 1.00 56.59 185 ALA A CA 1
ATOM 1439 C C . ALA A 1 185 ? -1.862 -21.998 3.098 1.00 56.59 185 ALA A C 1
ATOM 1441 O O . ALA A 1 185 ? -2.553 -22.681 3.844 1.00 56.59 185 ALA A O 1
ATOM 1442 N N . ALA A 1 186 ? -1.361 -22.459 1.949 1.00 57.69 186 ALA A N 1
ATOM 1443 C CA . ALA A 1 186 ? -1.483 -23.842 1.506 1.00 57.69 186 ALA A CA 1
ATOM 1444 C C . ALA A 1 186 ? -0.728 -24.790 2.449 1.00 57.69 186 ALA A C 1
ATOM 1446 O O . ALA A 1 186 ? -1.262 -25.831 2.812 1.00 57.69 186 ALA A O 1
ATOM 1447 N N . ASP A 1 187 ? 0.459 -24.416 2.933 1.00 55.16 187 ASP A N 1
ATOM 1448 C CA . ASP A 1 187 ? 1.181 -25.171 3.960 1.00 55.16 187 ASP A CA 1
ATOM 1449 C C . ASP A 1 187 ? 0.383 -25.221 5.272 1.00 55.16 187 ASP A C 1
ATOM 1451 O O . ASP A 1 187 ? 0.240 -26.292 5.851 1.00 55.16 187 ASP A O 1
ATOM 1455 N N . VAL A 1 188 ? -0.215 -24.114 5.722 1.00 57.31 188 VAL A N 1
ATOM 1456 C CA . VAL A 1 188 ? -1.072 -24.075 6.923 1.00 57.31 188 VAL A CA 1
ATOM 1457 C C . VAL A 1 188 ? -2.343 -24.909 6.744 1.00 57.31 188 VAL A C 1
ATOM 1459 O O . VAL A 1 188 ? -2.740 -25.600 7.678 1.00 57.31 188 VAL A O 1
ATOM 1462 N N . GLU A 1 189 ? -2.958 -24.906 5.563 1.00 57.47 189 GLU A N 1
ATOM 1463 C CA . GLU A 1 189 ? -4.115 -25.747 5.244 1.00 57.47 189 GLU A CA 1
ATOM 1464 C C . GLU A 1 189 ? -3.726 -27.231 5.186 1.00 57.47 189 GLU A C 1
ATOM 1466 O O . GLU A 1 189 ? -4.415 -28.068 5.761 1.00 57.47 189 GLU A O 1
ATOM 1471 N N . THR A 1 190 ? -2.561 -27.568 4.620 1.00 56.72 190 THR A N 1
ATOM 1472 C CA . THR A 1 190 ? -2.039 -28.946 4.641 1.00 56.72 190 THR A CA 1
ATOM 1473 C C . THR A 1 190 ? -1.626 -29.397 6.043 1.00 56.72 190 THR A C 1
ATOM 1475 O O . THR A 1 190 ? -1.747 -30.578 6.362 1.00 56.72 190 THR A O 1
ATOM 1478 N N . LEU A 1 191 ? -1.163 -28.486 6.903 1.00 55.09 191 LEU A N 1
ATOM 1479 C CA . LEU A 1 191 ? -0.900 -28.748 8.319 1.00 55.09 191 LEU A CA 1
ATOM 1480 C C . LEU A 1 191 ? -2.208 -28.900 9.108 1.00 55.09 191 LEU A C 1
ATOM 1482 O O . LEU A 1 191 ? -2.264 -29.725 10.016 1.00 55.09 191 LEU A O 1
ATOM 1486 N N . ALA A 1 192 ? -3.260 -28.156 8.757 1.00 55.28 192 ALA A N 1
ATOM 1487 C CA . ALA A 1 192 ? -4.592 -28.289 9.344 1.00 55.28 192 ALA A CA 1
ATOM 1488 C C . ALA A 1 192 ? -5.287 -29.598 8.923 1.00 55.28 192 ALA A C 1
ATOM 1490 O O . ALA A 1 192 ? -5.941 -30.220 9.754 1.00 55.28 192 ALA A O 1
ATOM 1491 N N . ASP A 1 193 ? -5.090 -30.047 7.680 1.00 53.53 193 ASP A N 1
ATOM 1492 C CA . ASP A 1 193 ? -5.592 -31.323 7.145 1.00 53.53 193 ASP A CA 1
ATOM 1493 C C . ASP A 1 193 ? -4.807 -32.536 7.690 1.00 53.53 193 ASP A C 1
ATOM 1495 O O . ASP A 1 193 ? -5.380 -33.576 8.014 1.00 53.53 193 ASP A O 1
ATOM 1499 N N . LYS A 1 194 ? -3.488 -32.395 7.897 1.00 50.53 194 LYS A N 1
ATOM 1500 C CA . LYS A 1 194 ? -2.633 -33.441 8.496 1.00 50.53 194 LYS A CA 1
ATOM 1501 C C . LYS A 1 194 ? -2.674 -33.498 10.024 1.00 50.53 194 LYS A C 1
ATOM 1503 O O . LYS A 1 194 ? -2.134 -34.446 10.596 1.00 50.53 194 LYS A O 1
ATOM 1508 N N . SER A 1 195 ? -3.274 -32.518 10.698 1.00 42.53 195 SER A N 1
ATOM 1509 C CA . SER A 1 195 ? -3.373 -32.505 12.159 1.00 42.53 195 SER A CA 1
ATOM 1510 C C . SER A 1 195 ? -4.715 -33.101 12.602 1.00 42.53 195 SER A C 1
ATOM 1512 O O . SER A 1 195 ? -5.761 -32.483 12.389 1.00 42.53 195 SER A O 1
ATOM 1514 N N . PRO A 1 196 ? -4.745 -34.299 13.219 1.00 45.03 196 PRO A N 1
ATOM 1515 C CA . PRO A 1 196 ? -5.987 -34.884 13.699 1.00 45.03 196 PRO A CA 1
ATOM 1516 C C . PRO A 1 196 ? -6.567 -33.998 14.810 1.00 45.03 196 PRO A C 1
ATOM 1518 O O . PRO A 1 196 ? -6.069 -33.992 15.930 1.00 45.03 196 PRO A O 1
ATOM 1521 N N . ARG A 1 197 ? -7.628 -33.247 14.475 1.00 50.41 197 ARG A N 1
ATOM 1522 C CA . ARG A 1 197 ? -8.466 -32.429 15.374 1.00 50.41 197 ARG A CA 1
ATOM 1523 C C . ARG A 1 197 ? -7.671 -31.610 16.398 1.00 50.41 197 ARG A C 1
ATOM 1525 O O . ARG A 1 197 ? -7.594 -31.959 17.575 1.00 50.41 197 ARG A O 1
ATOM 1532 N N . ILE A 1 198 ? -7.197 -30.437 15.982 1.00 42.84 198 ILE A N 1
ATOM 1533 C CA . ILE A 1 198 ? -6.821 -29.386 16.933 1.00 42.84 198 ILE A CA 1
ATOM 1534 C C . ILE A 1 198 ? -8.099 -28.913 17.641 1.00 42.84 198 ILE A C 1
ATOM 1536 O O . ILE A 1 198 ? -8.944 -28.220 17.076 1.00 42.84 198 ILE A O 1
ATOM 1540 N N . MET A 1 199 ? -8.246 -29.364 18.883 1.00 38.28 199 MET A N 1
ATOM 1541 C CA . MET A 1 199 ? -9.248 -28.935 19.854 1.00 38.28 199 MET A CA 1
ATOM 1542 C C . MET A 1 199 ? -9.234 -27.399 19.960 1.00 38.28 199 MET A C 1
ATOM 1544 O O . MET A 1 199 ? -8.182 -26.803 20.189 1.00 38.28 199 MET A O 1
ATOM 1548 N N . ASN A 1 200 ? -10.393 -26.752 19.810 1.00 47.59 200 ASN A N 1
ATOM 1549 C CA . ASN A 1 200 ? -10.557 -25.313 20.038 1.00 47.59 200 ASN A CA 1
ATOM 1550 C C . ASN A 1 200 ? -10.016 -24.941 21.436 1.00 47.59 200 ASN A C 1
ATOM 1552 O O . ASN A 1 200 ? -10.324 -25.633 22.407 1.00 47.59 200 ASN A O 1
ATOM 1556 N N . ALA A 1 201 ? -9.258 -23.845 21.560 1.00 49.25 201 ALA A N 1
ATOM 1557 C CA . ALA A 1 201 ? -8.703 -23.369 22.835 1.00 49.25 201 ALA A CA 1
ATOM 1558 C C . ALA A 1 201 ? -9.782 -23.160 23.922 1.00 49.25 201 ALA A C 1
ATOM 1560 O O . ALA A 1 201 ? -9.497 -23.283 25.110 1.00 49.25 201 ALA A O 1
ATOM 1561 N N . TYR A 1 202 ? -11.041 -22.945 23.524 1.00 49.00 202 TYR A N 1
ATOM 1562 C CA . TYR A 1 202 ? -12.191 -22.900 24.432 1.00 49.00 202 TYR A CA 1
ATOM 1563 C C . TYR A 1 202 ? -12.584 -24.256 25.052 1.00 49.00 202 TYR A C 1
ATOM 1565 O O . TYR A 1 202 ? -13.191 -24.279 26.119 1.00 49.00 202 TYR A O 1
ATOM 1573 N N . MET A 1 203 ? -12.238 -25.390 24.436 1.00 41.75 203 MET A N 1
ATOM 1574 C CA . MET A 1 203 ? -12.547 -26.727 24.970 1.00 41.75 203 MET A CA 1
ATOM 1575 C C . MET A 1 203 ? -11.497 -27.245 25.959 1.00 41.75 203 MET A C 1
ATOM 1577 O O . MET A 1 203 ? -11.827 -28.053 26.822 1.00 41.75 203 MET A O 1
ATOM 1581 N N . LEU A 1 204 ? -10.264 -26.731 25.900 1.00 45.88 204 LEU A N 1
ATOM 1582 C CA . LEU A 1 204 ? -9.203 -27.041 26.870 1.00 45.88 204 LEU A CA 1
ATOM 1583 C C . LEU A 1 204 ? -9.555 -26.574 28.291 1.00 45.88 204 LEU A C 1
ATOM 1585 O O . LEU A 1 204 ? -9.170 -27.208 29.267 1.00 45.88 204 LEU A O 1
ATOM 1589 N N . TRP A 1 205 ? -10.337 -25.499 28.404 1.00 47.22 205 TRP A N 1
ATOM 1590 C CA . TRP A 1 205 ? -10.836 -24.999 29.684 1.00 47.22 205 TRP A CA 1
ATOM 1591 C C . TRP A 1 205 ? -12.060 -25.784 30.193 1.00 47.22 205 TRP A C 1
ATOM 1593 O O . TRP A 1 205 ? -12.202 -25.990 31.394 1.00 47.22 205 TRP A O 1
ATOM 1603 N N . ALA A 1 206 ? -12.905 -26.295 29.290 1.00 46.28 206 ALA A N 1
ATOM 1604 C CA . ALA A 1 206 ? -14.102 -27.062 29.649 1.00 46.28 206 ALA A CA 1
ATOM 1605 C C . ALA A 1 206 ? -13.794 -28.481 30.169 1.00 46.28 206 ALA A C 1
ATOM 1607 O O . ALA 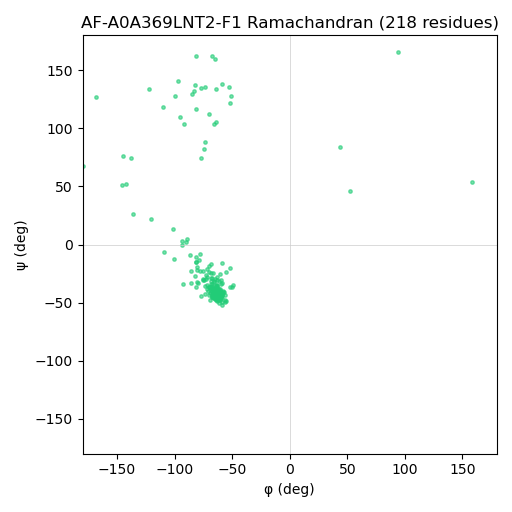A 1 206 ? -14.524 -28.991 31.013 1.00 46.28 206 ALA A O 1
ATOM 1608 N N . VAL A 1 207 ? -12.703 -29.106 29.714 1.00 53.75 207 VAL A N 1
ATOM 1609 C CA . VAL A 1 207 ? -12.278 -30.444 30.177 1.00 53.75 207 VAL A CA 1
ATOM 1610 C C . VAL A 1 207 ? -11.591 -30.388 31.553 1.00 53.75 207 VAL A C 1
ATOM 1612 O O . VAL A 1 207 ? -11.633 -31.358 32.298 1.00 53.75 207 VAL A O 1
ATOM 1615 N N . GLY A 1 208 ? -11.033 -29.239 31.952 1.00 49.66 208 GLY A N 1
ATOM 1616 C CA . GLY A 1 208 ? -10.401 -29.063 33.268 1.00 49.66 208 GLY A CA 1
ATOM 1617 C C . GLY A 1 208 ? -11.370 -28.860 34.442 1.00 49.66 208 GLY A C 1
ATOM 1618 O O . GLY A 1 208 ? -10.927 -28.844 35.586 1.00 49.66 208 GLY A O 1
ATOM 1619 N N . MET A 1 209 ? -12.673 -28.691 34.187 1.00 45.44 209 MET A N 1
ATOM 1620 C CA . MET A 1 209 ? -13.696 -28.482 35.228 1.00 45.44 209 MET A CA 1
ATOM 1621 C C . MET A 1 209 ? -14.640 -29.674 35.434 1.00 45.44 209 MET A C 1
ATOM 1623 O O . MET A 1 209 ? -15.421 -29.652 36.383 1.00 45.44 209 MET A O 1
ATOM 1627 N N . SER A 1 210 ? -14.572 -30.726 34.612 1.00 49.69 210 SER A N 1
ATOM 1628 C CA . SER A 1 210 ? -15.426 -31.910 34.798 1.00 49.69 210 SER A CA 1
ATOM 1629 C C . SER A 1 210 ? -14.917 -32.895 35.856 1.00 49.69 210 SER A C 1
ATOM 1631 O O . SER A 1 210 ? -15.706 -33.710 36.316 1.00 49.69 210 SER A O 1
ATOM 1633 N N . ASP A 1 211 ? -13.654 -32.796 36.286 1.00 50.53 211 ASP A N 1
ATOM 1634 C CA . ASP A 1 211 ? -13.066 -33.706 37.290 1.00 50.53 211 ASP A CA 1
ATOM 1635 C C . ASP A 1 211 ? -13.153 -33.195 38.741 1.00 50.53 211 ASP A C 1
ATOM 1637 O O . ASP A 1 211 ? -12.732 -33.883 39.663 1.00 50.53 211 ASP A O 1
ATOM 1641 N N . ALA A 1 212 ? -13.725 -32.011 38.986 1.00 50.72 212 ALA A N 1
ATOM 1642 C CA . ALA A 1 212 ? -13.741 -31.402 40.322 1.00 50.72 212 ALA A CA 1
ATOM 1643 C C . ALA A 1 212 ? -15.072 -31.537 41.094 1.00 50.72 212 ALA A C 1
ATOM 1645 O O . ALA A 1 212 ? -15.267 -30.819 42.070 1.00 50.72 212 ALA A O 1
ATOM 1646 N N . THR A 1 213 ? -16.018 -32.393 40.679 1.00 50.19 213 THR A N 1
ATOM 1647 C CA . THR A 1 213 ? -17.357 -32.429 41.321 1.00 50.19 213 THR A CA 1
ATOM 1648 C C . THR A 1 213 ? -17.953 -33.805 41.627 1.00 50.19 213 THR A C 1
ATOM 1650 O O . THR A 1 213 ? -19.168 -33.892 41.760 1.00 50.19 213 THR A O 1
ATOM 1653 N N . LEU A 1 214 ? -17.163 -34.868 41.826 1.00 47.00 214 LEU A N 1
ATOM 1654 C CA . LEU A 1 214 ? -17.707 -36.139 42.345 1.00 47.00 214 LEU A CA 1
ATOM 1655 C C . LEU A 1 214 ? -16.775 -36.864 43.337 1.00 47.00 214 LEU A C 1
ATOM 1657 O O . LEU A 1 214 ? -16.526 -38.053 43.181 1.00 47.00 214 LEU A O 1
ATOM 1661 N N . GLU A 1 215 ? -16.290 -36.186 44.381 1.00 52.66 215 GLU A N 1
ATOM 1662 C CA . GLU A 1 215 ? -15.685 -36.892 45.528 1.00 52.66 215 GLU A CA 1
ATOM 1663 C C . GLU A 1 215 ? -15.946 -36.186 46.872 1.00 52.66 215 GLU A C 1
ATOM 1665 O O . GLU A 1 215 ? -15.042 -35.922 47.649 1.00 52.66 215 GLU A O 1
ATOM 1670 N N . GLU A 1 216 ? -17.212 -35.869 47.158 1.00 54.53 216 GLU A N 1
ATOM 1671 C CA . GLU A 1 216 ? -17.696 -35.620 48.527 1.00 54.53 216 GLU A CA 1
ATOM 1672 C C . GLU A 1 216 ? -19.136 -36.140 48.650 1.00 54.53 216 GLU A C 1
ATOM 1674 O O . GLU A 1 216 ? -20.087 -35.367 48.583 1.00 54.53 216 GLU A O 1
ATOM 1679 N N . ALA A 1 217 ? -19.304 -37.463 48.756 1.00 53.19 217 ALA A N 1
ATOM 1680 C CA . ALA A 1 217 ? -20.460 -38.105 49.402 1.00 53.19 217 ALA A CA 1
ATOM 1681 C C . ALA A 1 217 ? -20.345 -39.643 49.372 1.00 53.19 217 ALA A C 1
ATOM 1683 O O . ALA A 1 217 ? -21.134 -40.292 48.696 1.00 53.19 217 ALA A O 1
ATOM 1684 N N . ASP A 1 218 ? -19.388 -40.235 50.091 1.00 48.44 218 ASP A N 1
ATOM 1685 C CA . ASP A 1 218 ? -19.686 -41.436 50.891 1.00 48.44 218 ASP A CA 1
ATOM 1686 C C . ASP A 1 218 ? -18.525 -41.761 51.836 1.00 48.44 218 ASP A C 1
ATOM 1688 O O . ASP A 1 218 ? -17.376 -41.858 51.408 1.00 48.44 218 ASP A O 1
ATOM 1692 N N . GLY A 1 219 ? -18.812 -41.918 53.126 1.00 43.78 219 GLY A N 1
ATOM 1693 C CA . GLY A 1 219 ? -17.789 -42.237 54.122 1.00 43.78 219 GLY A C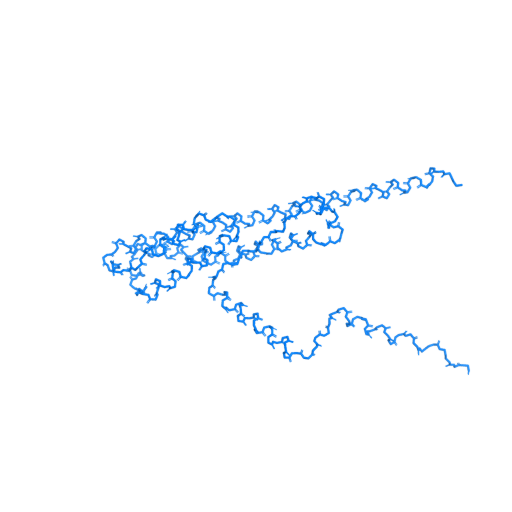A 1
ATOM 1694 C C . GLY A 1 219 ? -18.170 -41.866 55.550 1.00 43.78 219 GLY A C 1
ATOM 1695 O O . GLY A 1 219 ? -17.433 -41.133 56.210 1.00 43.78 219 GLY A O 1
ATOM 1696 N N . SER A 1 220 ? -19.331 -42.346 56.002 1.00 43.75 220 SER A N 1
ATOM 1697 C CA . SER A 1 220 ? -19.625 -42.579 57.424 1.00 43.75 220 SER A CA 1
ATOM 1698 C C . SER A 1 220 ? -19.019 -43.897 57.885 1.00 43.75 220 SER A C 1
ATOM 1700 O O . SER A 1 220 ? -19.219 -44.885 57.141 1.00 43.75 220 SER A O 1
#

Mean predicted aligned error: 13.02 Å